Protein AF-0000000082922497 (afdb_homodimer)

Structure (mmCIF, N/CA/C/O backbone):
data_AF-0000000082922497-model_v1
#
loop_
_entity.id
_entity.type
_entity.pdbx_description
1 polymer 'Cytochrome b561 domain-containing protein'
#
loop_
_atom_site.group_PDB
_atom_site.id
_atom_site.type_symbol
_atom_site.label_atom_id
_atom_site.label_alt_id
_atom_site.label_comp_id
_atom_site.label_asym_id
_atom_site.label_entity_id
_atom_site.label_seq_id
_atom_site.pdbx_PDB_ins_code
_atom_site.Cartn_x
_atom_site.Cartn_y
_atom_site.Cartn_z
_atom_site.occupancy
_atom_site.B_iso_or_equiv
_atom_site.auth_seq_id
_atom_site.auth_comp_id
_atom_site.auth_asym_id
_atom_site.auth_atom_id
_atom_site.pdbx_PDB_model_num
ATOM 1 N N . MET A 1 1 ? -13.859 -3.801 -8.25 1 90.31 1 MET A N 1
ATOM 2 C CA . MET A 1 1 ? -13.102 -3.334 -7.094 1 90.31 1 MET A CA 1
ATOM 3 C C . MET A 1 1 ? -12.117 -2.242 -7.492 1 90.31 1 MET A C 1
ATOM 5 O O . MET A 1 1 ? -12.047 -1.195 -6.844 1 90.31 1 MET A O 1
ATOM 9 N N . VAL A 1 2 ? -11.57 -2.258 -8.734 1 90.75 2 VAL A N 1
ATOM 10 C CA . VAL A 1 2 ? -10.609 -1.271 -9.219 1 90.75 2 VAL A CA 1
ATOM 11 C C . VAL A 1 2 ? -11.32 0.057 -9.477 1 90.75 2 VAL A C 1
ATOM 13 O O . VAL A 1 2 ? -10.812 1.12 -9.109 1 90.75 2 VAL A O 1
ATOM 16 N N . LEU A 1 3 ? -12.508 -0.026 -10.031 1 90.62 3 LEU A N 1
ATOM 17 C CA . LEU A 1 3 ? -13.289 1.185 -10.266 1 90.62 3 LEU A CA 1
ATOM 18 C C . LEU A 1 3 ? -13.648 1.868 -8.953 1 90.62 3 LEU A C 1
ATOM 20 O O . LEU A 1 3 ? -13.602 3.096 -8.859 1 90.62 3 LEU A O 1
ATOM 24 N N . GLY A 1 4 ? -13.992 1.052 -7.992 1 93.38 4 GLY A N 1
ATOM 25 C CA . GLY A 1 4 ? -14.359 1.582 -6.691 1 93.38 4 GLY A CA 1
ATOM 26 C C . GLY A 1 4 ? -13.211 2.283 -5.988 1 93.38 4 GLY A C 1
ATOM 27 O O . GLY A 1 4 ? -13.297 3.477 -5.691 1 93.38 4 GLY A O 1
ATOM 28 N N . PHE A 1 5 ? -12.141 1.642 -5.801 1 95.5 5 PHE A N 1
ATOM 29 C CA . PHE A 1 5 ? -11.016 2.182 -5.055 1 95.5 5 PHE A CA 1
ATOM 30 C C . PHE A 1 5 ? -10.195 3.131 -5.922 1 95.5 5 PHE A C 1
ATOM 32 O O . PHE A 1 5 ? -9.781 4.195 -5.465 1 95.5 5 PHE A O 1
ATOM 39 N N . GLY A 1 6 ? -9.977 2.752 -7.148 1 93.06 6 GLY A N 1
ATOM 40 C CA . GLY A 1 6 ? -9.031 3.459 -8 1 93.06 6 GLY A CA 1
ATOM 41 C C . GLY A 1 6 ? -9.609 4.727 -8.602 1 93.06 6 GLY A C 1
ATOM 42 O O . GLY A 1 6 ? -8.867 5.656 -8.93 1 93.06 6 GLY A O 1
ATOM 43 N N . VAL A 1 7 ? -10.883 4.801 -8.727 1 92.25 7 VAL A N 1
ATOM 44 C CA . VAL A 1 7 ? -11.461 5.945 -9.422 1 92.25 7 VAL A CA 1
ATOM 45 C C . VAL A 1 7 ? -12.406 6.691 -8.492 1 92.25 7 VAL A C 1
ATOM 47 O O . VAL A 1 7 ? -12.109 7.805 -8.047 1 92.25 7 VAL A O 1
ATOM 50 N N . PHE A 1 8 ? -13.469 6.012 -8.055 1 94.81 8 PHE A N 1
ATOM 51 C CA . PHE A 1 8 ? -14.516 6.707 -7.312 1 94.81 8 PHE A CA 1
ATOM 52 C C . PHE A 1 8 ? -13.984 7.191 -5.965 1 94.81 8 PHE A C 1
ATOM 54 O O . PHE A 1 8 ? -14.211 8.344 -5.582 1 94.81 8 PHE A O 1
ATOM 61 N N . MET A 1 9 ? -13.312 6.375 -5.27 1 95 9 MET A N 1
ATOM 62 C CA . MET A 1 9 ? -12.805 6.789 -3.965 1 95 9 MET A CA 1
ATOM 63 C C . MET A 1 9 ? -11.719 7.844 -4.113 1 95 9 MET A C 1
ATOM 65 O O . MET A 1 9 ? -11.617 8.758 -3.295 1 95 9 MET A O 1
ATOM 69 N N . ALA A 1 10 ? -10.883 7.66 -5.09 1 94 10 ALA A N 1
ATOM 70 C CA . ALA A 1 10 ? -9.852 8.664 -5.332 1 94 10 ALA A CA 1
ATOM 71 C C . ALA A 1 10 ? -10.477 10.039 -5.582 1 94 10 ALA A C 1
ATOM 73 O O . ALA A 1 10 ? -10.039 11.039 -5.008 1 94 10 ALA A O 1
ATOM 74 N N . GLU A 1 11 ? -11.492 10.086 -6.441 1 93.06 11 GLU A N 1
ATOM 75 C CA . GLU A 1 11 ? -12.18 11.336 -6.738 1 93.06 11 GLU A CA 1
ATOM 76 C C . GLU A 1 11 ? -12.898 11.883 -5.508 1 93.06 11 GLU A C 1
ATOM 78 O O . GLU A 1 11 ? -12.945 13.094 -5.297 1 93.06 11 GLU A O 1
ATOM 83 N N . ALA A 1 12 ? -13.453 11 -4.738 1 94.06 12 ALA A N 1
ATOM 84 C CA . ALA A 1 12 ? -14.141 11.414 -3.52 1 94.06 12 ALA A CA 1
ATOM 85 C C . ALA A 1 12 ? -13.172 12.078 -2.545 1 94.06 12 ALA A C 1
ATOM 87 O O . ALA A 1 12 ? -13.508 13.078 -1.911 1 94.06 12 ALA A O 1
ATOM 88 N N . LEU A 1 13 ? -11.984 11.5 -2.428 1 92.38 13 LEU A N 1
ATOM 89 C CA . LEU A 1 13 ? -10.961 12.039 -1.541 1 92.38 13 LEU A CA 1
ATOM 90 C C . LEU A 1 13 ? -10.539 13.438 -1.985 1 92.38 13 LEU A C 1
ATOM 92 O O . LEU A 1 13 ? -10.188 14.281 -1.153 1 92.38 13 LEU A O 1
ATOM 96 N N . MET A 1 14 ? -10.703 13.641 -3.297 1 91.06 14 MET A N 1
ATOM 97 C CA . MET A 1 14 ? -10.242 14.914 -3.846 1 91.06 14 MET A CA 1
ATOM 98 C C . MET A 1 14 ? -11.367 15.945 -3.869 1 91.06 14 MET A C 1
ATOM 100 O O . MET A 1 14 ? -11.148 17.094 -4.234 1 91.06 14 MET A O 1
ATOM 104 N N . SER A 1 15 ? -12.5 15.578 -3.457 1 88.69 15 SER A N 1
ATOM 105 C CA . SER A 1 15 ? -13.672 16.438 -3.6 1 88.69 15 SER A CA 1
ATOM 106 C C . SER A 1 15 ? -13.578 17.656 -2.693 1 88.69 15 SER A C 1
ATOM 108 O O . SER A 1 15 ? -14.164 18.703 -2.988 1 88.69 15 SER A O 1
ATOM 110 N N . TYR A 1 16 ? -12.906 17.531 -1.585 1 83.56 16 TYR A N 1
ATOM 111 C CA . TYR A 1 16 ? -12.797 18.672 -0.666 1 83.56 16 TYR A CA 1
ATOM 112 C C . TYR A 1 16 ? -11.602 19.547 -1.012 1 83.56 16 TYR A C 1
ATOM 114 O O . TYR A 1 16 ? -11.375 20.578 -0.38 1 83.56 16 TYR A O 1
ATOM 122 N N . GLN A 1 17 ? -10.852 19.047 -1.98 1 76.38 17 GLN A N 1
ATOM 123 C CA . GLN A 1 17 ? -9.688 19.859 -2.35 1 76.38 17 GLN A CA 1
ATOM 124 C C . GLN A 1 17 ? -10.078 20.953 -3.336 1 76.38 17 GLN A C 1
ATOM 126 O O . GLN A 1 17 ? -10.672 20.688 -4.379 1 76.38 17 GLN A O 1
ATOM 131 N N . ALA A 1 18 ? -10.117 22.141 -3.02 1 60.94 18 ALA A N 1
ATOM 132 C CA . ALA A 1 18 ? -10.633 23.375 -3.609 1 60.94 18 ALA A CA 1
ATOM 133 C C . ALA A 1 18 ? -10.203 23.5 -5.066 1 60.94 18 ALA A C 1
ATOM 135 O O . ALA A 1 18 ? -10.992 23.906 -5.922 1 60.94 18 ALA A O 1
ATOM 136 N N . PRO A 1 19 ? -9.039 23.266 -5.363 1 62.25 19 PRO A N 1
ATOM 137 C CA . PRO A 1 19 ? -8.656 23.609 -6.73 1 62.25 19 PRO A CA 1
ATOM 138 C C . PRO A 1 19 ? -9.391 22.781 -7.781 1 62.25 19 PRO A C 1
ATOM 140 O O . PRO A 1 19 ? -9.523 23.219 -8.93 1 62.25 19 PRO A O 1
ATOM 143 N N . LEU A 1 20 ? -10.031 21.844 -7.277 1 62.62 20 LEU A N 1
ATOM 144 C CA . LEU A 1 20 ? -10.57 20.984 -8.32 1 62.62 20 LEU A CA 1
ATOM 145 C C . LEU A 1 20 ? -12.008 21.375 -8.656 1 62.62 20 LEU A C 1
ATOM 147 O O . LEU A 1 20 ? -12.422 21.281 -9.82 1 62.62 20 LEU A O 1
ATOM 151 N N . LEU A 1 21 ? -12.711 21.891 -7.613 1 69.25 21 LEU A N 1
ATOM 152 C CA . LEU A 1 21 ? -14.094 22.281 -7.836 1 69.25 21 LEU A CA 1
ATOM 153 C C . LEU A 1 21 ? -14.391 23.625 -7.156 1 69.25 21 LEU A C 1
ATOM 155 O O . LEU A 1 21 ? -15.242 23.688 -6.266 1 69.25 21 LEU A O 1
ATOM 159 N N . PRO A 1 22 ? -13.742 24.625 -7.617 1 73.56 22 PRO A N 1
ATOM 160 C CA . PRO A 1 22 ? -13.82 25.906 -6.914 1 73.56 22 PRO A CA 1
ATOM 161 C C . PRO A 1 22 ? -15.234 26.484 -6.902 1 73.56 22 PRO A C 1
ATOM 163 O O . PRO A 1 22 ? -15.555 27.328 -6.051 1 73.56 22 PRO A O 1
ATOM 166 N N . TRP A 1 23 ? -16 25.969 -7.738 1 81.5 23 TRP A N 1
ATOM 167 C CA . TRP A 1 23 ? -17.344 26.547 -7.852 1 81.5 23 TRP A CA 1
ATOM 168 C C . TRP A 1 23 ? -18.312 25.875 -6.883 1 81.5 23 TRP A C 1
ATOM 170 O O . TRP A 1 23 ? -19.406 26.391 -6.637 1 81.5 23 TRP A O 1
ATOM 180 N N . LEU A 1 24 ? -17.891 24.859 -6.277 1 80.75 24 LEU A N 1
ATOM 181 C CA . LEU A 1 24 ? -18.797 24.109 -5.402 1 80.75 24 LEU A CA 1
ATOM 182 C C . LEU A 1 24 ? -18.734 24.656 -3.98 1 80.75 24 LEU A C 1
ATOM 184 O O . LEU A 1 24 ? -17.672 25.016 -3.488 1 80.75 24 LEU A O 1
ATOM 188 N N . THR A 1 25 ? -19.891 24.766 -3.414 1 86.44 25 THR A N 1
ATOM 189 C CA . THR A 1 25 ? -19.984 25.109 -1.998 1 86.44 25 THR A CA 1
ATOM 190 C C . THR A 1 25 ? -19.516 23.938 -1.133 1 86.44 25 THR A C 1
ATOM 192 O O . THR A 1 25 ? -19.266 22.844 -1.642 1 86.44 25 THR A O 1
ATOM 195 N N . ARG A 1 26 ? -19.391 24.188 0.1 1 85.69 26 ARG A N 1
ATOM 196 C CA . ARG A 1 26 ? -19 23.125 1.028 1 85.69 26 ARG A CA 1
ATOM 197 C C . ARG A 1 26 ? -20.031 22 1.043 1 85.69 26 ARG A C 1
ATOM 199 O O . ARG A 1 26 ? -19.672 20.828 1.099 1 85.69 26 ARG A O 1
ATOM 206 N N . GLN A 1 27 ? -21.266 22.422 1.021 1 88.06 27 GLN A N 1
ATOM 207 C CA . GLN A 1 27 ? -22.344 21.422 0.979 1 88.06 27 GLN A CA 1
ATOM 208 C C . GLN A 1 27 ? -22.281 20.609 -0.311 1 88.06 27 GLN A C 1
ATOM 210 O O . GLN A 1 27 ? -22.547 19.406 -0.302 1 88.06 27 GLN A O 1
ATOM 215 N N . GLY A 1 28 ? -22.062 21.281 -1.351 1 89.94 28 GLY A N 1
ATOM 216 C CA . GLY A 1 28 ? -21.891 20.578 -2.615 1 89.94 28 GLY A CA 1
ATOM 217 C C . GLY A 1 28 ? -20.75 19.562 -2.59 1 89.94 28 GLY A C 1
ATOM 218 O O . GLY A 1 28 ? -20.891 18.453 -3.092 1 89.94 28 GLY A O 1
ATOM 219 N N . ARG A 1 29 ? -19.672 19.953 -2.012 1 91.5 29 ARG A N 1
ATOM 220 C CA . ARG A 1 29 ? -18.531 19.062 -1.896 1 91.5 29 ARG A CA 1
ATOM 221 C C . ARG A 1 29 ? -18.859 17.844 -1.035 1 91.5 29 ARG A C 1
ATOM 223 O O . ARG A 1 29 ? -18.453 16.719 -1.357 1 91.5 29 ARG A O 1
ATOM 230 N N . LYS A 1 30 ? -19.578 18.125 -0.039 1 90.88 30 LYS A N 1
ATOM 231 C CA . LYS A 1 30 ? -20.047 17.031 0.822 1 90.88 30 LYS A CA 1
ATOM 232 C C . LYS A 1 30 ? -20.922 16.047 0.052 1 90.88 30 LYS A C 1
ATOM 234 O O . LYS A 1 30 ? -20.812 14.836 0.223 1 90.88 30 LYS A O 1
ATOM 239 N N . THR A 1 31 ? -21.75 16.609 -0.729 1 92.5 31 THR A N 1
ATOM 240 C CA . THR A 1 31 ? -22.656 15.781 -1.53 1 92.5 31 THR A CA 1
ATOM 241 C C . THR A 1 31 ? -21.859 14.93 -2.516 1 92.5 31 THR A C 1
ATOM 243 O O . THR A 1 31 ? -22.078 13.727 -2.627 1 92.5 31 THR A O 1
ATOM 246 N N . VAL A 1 32 ? -20.922 15.562 -3.199 1 93.5 32 VAL A N 1
ATOM 247 C CA . VAL A 1 32 ? -20.078 14.836 -4.145 1 93.5 32 VAL A CA 1
ATOM 248 C C . VAL A 1 32 ? -19.312 13.734 -3.412 1 93.5 32 VAL A C 1
ATOM 250 O O . VAL A 1 32 ? -19.219 12.602 -3.893 1 93.5 32 VAL A O 1
ATOM 253 N N . HIS A 1 33 ? -18.828 14.039 -2.246 1 95.69 33 HIS A N 1
ATOM 254 C CA . HIS A 1 33 ? -18.047 13.109 -1.43 1 95.69 33 HIS A CA 1
ATOM 255 C C . HIS A 1 33 ? -18.844 11.859 -1.102 1 95.69 33 HIS A C 1
ATOM 257 O O . HIS A 1 33 ? -18.406 10.742 -1.405 1 95.69 33 HIS A O 1
ATOM 263 N N . TRP A 1 34 ? -20.062 12.062 -0.569 1 94.31 34 TRP A N 1
ATOM 264 C CA . TRP A 1 34 ? -20.797 10.883 -0.116 1 94.31 34 TRP A CA 1
ATOM 265 C C . TRP A 1 34 ? -21.422 10.141 -1.294 1 94.31 34 TRP A C 1
ATOM 267 O O . TRP A 1 34 ? -21.562 8.914 -1.26 1 94.31 34 TRP A O 1
ATOM 277 N N . VAL A 1 35 ? -21.734 10.773 -2.385 1 95.19 35 VAL A N 1
ATOM 278 C CA . VAL A 1 35 ? -22.281 10.102 -3.562 1 95.19 35 VAL A CA 1
ATOM 279 C C . VAL A 1 35 ? -21.203 9.227 -4.199 1 95.19 35 VAL A C 1
ATOM 281 O O . VAL A 1 35 ? -21.453 8.062 -4.52 1 95.19 35 VAL A O 1
ATOM 284 N N . LEU A 1 36 ? -20.031 9.789 -4.344 1 96.25 36 LEU A N 1
ATOM 285 C CA . LEU A 1 36 ? -18.938 9.047 -4.957 1 96.25 36 LEU A CA 1
ATOM 286 C C . LEU A 1 36 ? -18.531 7.863 -4.09 1 96.25 36 LEU A C 1
ATOM 288 O O . LEU A 1 36 ? -18.234 6.785 -4.602 1 96.25 36 LEU A O 1
ATOM 292 N N . HIS A 1 37 ? -18.516 8.039 -2.785 1 97.12 37 HIS A N 1
ATOM 293 C CA . HIS A 1 37 ? -18.188 6.922 -1.91 1 97.12 37 HIS A CA 1
ATOM 294 C C . HIS A 1 37 ? -19.281 5.859 -1.932 1 97.12 37 HIS A C 1
ATOM 296 O O . HIS A 1 37 ? -19 4.668 -1.81 1 97.12 37 HIS A O 1
ATOM 302 N N . SER A 1 38 ? -20.547 6.246 -2.107 1 96.56 38 SER A N 1
ATOM 303 C CA . SER A 1 38 ? -21.625 5.281 -2.246 1 96.56 38 SER A CA 1
ATOM 304 C C . SER A 1 38 ? -21.484 4.469 -3.529 1 96.56 38 SER A C 1
ATOM 306 O O . SER A 1 38 ? -21.688 3.252 -3.525 1 96.56 38 SER A O 1
ATOM 308 N N . LEU A 1 39 ? -21.141 5.141 -4.578 1 97.25 39 LEU A N 1
ATOM 309 C CA . LEU A 1 39 ? -20.906 4.453 -5.84 1 97.25 39 LEU A CA 1
ATOM 310 C C . LEU A 1 39 ? -19.719 3.504 -5.723 1 97.25 39 LEU A C 1
ATOM 312 O O . LEU A 1 39 ? -19.75 2.396 -6.266 1 97.25 39 LEU A O 1
ATOM 316 N N . ALA A 1 40 ? -18.688 3.961 -5.02 1 97.31 40 ALA A N 1
ATOM 317 C CA . ALA A 1 40 ? -17.531 3.111 -4.793 1 97.31 40 ALA A CA 1
ATOM 318 C C . ALA A 1 40 ? -17.922 1.842 -4.039 1 97.31 40 ALA A C 1
ATOM 320 O O . ALA A 1 40 ? -17.531 0.737 -4.43 1 97.31 40 ALA A O 1
ATOM 321 N N . LEU A 1 41 ? -18.703 2.02 -3.031 1 96.88 41 LEU A N 1
ATOM 322 C CA . LEU A 1 41 ? -19.125 0.886 -2.217 1 96.88 41 LEU A CA 1
ATOM 323 C C . LEU A 1 41 ? -19.953 -0.094 -3.039 1 96.88 41 LEU A C 1
ATOM 325 O O . LEU A 1 41 ? -19.828 -1.31 -2.881 1 96.88 41 LEU A O 1
ATOM 329 N N . LEU A 1 42 ? -20.75 0.426 -3.854 1 96.56 42 LEU A N 1
ATOM 330 C CA . LEU A 1 42 ? -21.562 -0.417 -4.719 1 96.56 42 LEU A CA 1
ATOM 331 C C . LEU A 1 42 ? -20.688 -1.214 -5.684 1 96.56 42 LEU A C 1
ATOM 333 O O . LEU A 1 42 ? -20.875 -2.42 -5.852 1 96.56 42 LEU A O 1
ATOM 337 N N . CYS A 1 43 ? -19.75 -0.573 -6.309 1 97 43 CYS A N 1
ATOM 338 C CA . CYS A 1 43 ? -18.844 -1.239 -7.23 1 97 43 CYS A CA 1
ATOM 339 C C . CYS A 1 43 ? -18.031 -2.318 -6.52 1 97 43 CYS A C 1
ATOM 341 O O . CYS A 1 43 ? -17.859 -3.416 -7.047 1 97 43 CYS A O 1
ATOM 343 N N . ILE A 1 44 ? -17.578 -1.99 -5.367 1 96.31 44 ILE A N 1
ATOM 344 C CA . ILE A 1 44 ? -16.766 -2.92 -4.59 1 96.31 44 ILE A CA 1
ATOM 345 C C . ILE A 1 44 ? -17.609 -4.125 -4.184 1 96.31 44 ILE A C 1
ATOM 347 O O . ILE A 1 44 ? -17.156 -5.27 -4.273 1 96.31 44 ILE A O 1
ATOM 351 N N . ALA A 1 45 ? -18.844 -3.902 -3.785 1 95.62 45 ALA A N 1
ATOM 352 C CA . ALA A 1 45 ? -19.75 -4.98 -3.42 1 95.62 45 ALA A CA 1
ATOM 353 C C . ALA A 1 45 ? -20.047 -5.883 -4.617 1 95.62 45 ALA A C 1
ATOM 355 O O . ALA A 1 45 ? -20.062 -7.109 -4.488 1 95.62 45 ALA A O 1
ATOM 356 N N . LEU A 1 46 ? -20.266 -5.27 -5.734 1 96.06 46 LEU A N 1
ATOM 357 C CA . LEU A 1 46 ? -20.516 -6.043 -6.949 1 96.06 46 LEU A CA 1
ATOM 358 C C . LEU A 1 46 ? -19.266 -6.84 -7.34 1 96.06 46 LEU A C 1
ATOM 360 O O . LEU A 1 46 ? -19.391 -7.98 -7.801 1 96.06 46 LEU A O 1
ATOM 364 N N . GLY A 1 47 ? -18.109 -6.219 -7.152 1 95.06 47 GLY A N 1
ATOM 365 C CA . GLY A 1 47 ? -16.875 -6.941 -7.402 1 95.06 47 GLY A CA 1
ATOM 366 C C . GLY A 1 47 ? -16.672 -8.125 -6.477 1 95.06 47 GLY A C 1
ATOM 367 O O . GLY A 1 47 ? -16.25 -9.195 -6.914 1 95.06 47 GLY A O 1
ATOM 368 N N . LEU A 1 48 ? -16.984 -7.977 -5.266 1 94.56 48 LEU A N 1
ATOM 369 C CA . LEU A 1 48 ? -16.891 -9.062 -4.293 1 94.56 48 LEU A CA 1
ATOM 370 C C . LEU A 1 48 ? -17.859 -10.188 -4.641 1 94.56 48 LEU A C 1
ATOM 372 O O . LEU A 1 48 ? -17.5 -11.367 -4.559 1 94.56 48 LEU A O 1
ATOM 376 N N . LEU A 1 49 ? -19.062 -9.805 -4.996 1 95.12 49 LEU A N 1
ATOM 377 C CA . LEU A 1 49 ? -20.047 -10.797 -5.398 1 95.12 49 LEU A CA 1
ATOM 378 C C . LEU A 1 49 ? -19.578 -11.562 -6.633 1 95.12 49 LEU A C 1
ATOM 380 O O . LEU A 1 49 ? -19.719 -12.789 -6.699 1 95.12 49 LEU A O 1
ATOM 384 N N . ALA A 1 50 ? -19.047 -10.867 -7.602 1 94.62 50 ALA A N 1
ATOM 385 C CA . ALA A 1 50 ? -18.531 -11.508 -8.805 1 94.62 50 ALA A CA 1
ATOM 386 C C . ALA A 1 50 ? -17.391 -12.477 -8.477 1 94.62 50 ALA A C 1
ATOM 388 O O . ALA A 1 50 ? -17.344 -13.586 -9.016 1 94.62 50 ALA A O 1
ATOM 389 N N . ALA A 1 51 ? -16.516 -12.078 -7.582 1 93.12 51 ALA A N 1
ATOM 390 C CA . ALA A 1 51 ? -15.422 -12.953 -7.172 1 93.12 51 ALA A CA 1
ATOM 391 C C . ALA A 1 51 ? -15.953 -14.203 -6.469 1 93.12 51 ALA A C 1
ATOM 393 O O . ALA A 1 51 ? -15.5 -15.312 -6.746 1 93.12 51 ALA A O 1
ATOM 394 N N . TYR A 1 52 ? -16.891 -14.008 -5.5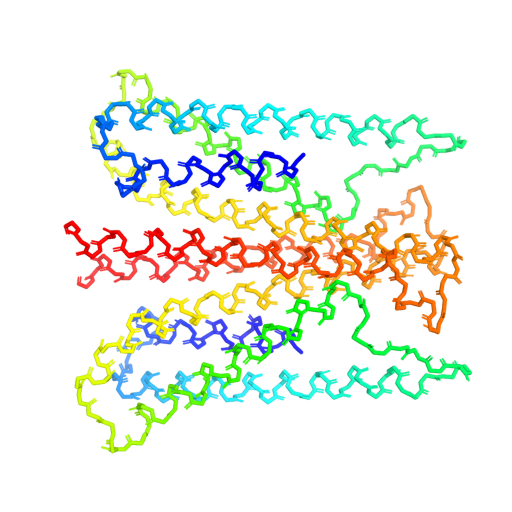98 1 94.81 52 TYR A N 1
ATOM 395 C CA . TYR A 1 52 ? -17.484 -15.125 -4.887 1 94.81 52 TYR A CA 1
ATOM 396 C C . TYR A 1 52 ? -18.141 -16.109 -5.855 1 94.81 52 TYR A C 1
ATOM 398 O O . TYR A 1 52 ? -17.922 -17.312 -5.758 1 94.81 52 TYR A O 1
ATOM 406 N N . LYS A 1 53 ? -18.875 -15.625 -6.805 1 95.31 53 LYS A N 1
ATOM 407 C CA . LYS A 1 53 ? -19.562 -16.469 -7.773 1 95.31 53 LYS A CA 1
ATOM 408 C C . LYS A 1 53 ? -18.562 -17.156 -8.703 1 95.31 53 LYS A C 1
ATOM 410 O O . LYS A 1 53 ? -18.719 -18.328 -9.055 1 95.31 53 LYS A O 1
ATOM 415 N N . SER A 1 54 ? -17.547 -16.391 -9.078 1 93.44 54 SER A N 1
ATOM 416 C CA . SER A 1 54 ? -16.516 -16.969 -9.945 1 93.44 54 SER A CA 1
ATOM 417 C C . SER A 1 54 ? -15.844 -18.156 -9.281 1 93.44 54 SER A C 1
ATOM 419 O O . SER A 1 54 ? -15.5 -19.141 -9.945 1 93.44 54 SER A O 1
ATOM 421 N N . HIS A 1 55 ? -15.648 -18.125 -8.023 1 93.5 55 HIS A N 1
ATOM 422 C CA . HIS A 1 55 ? -15.055 -19.219 -7.258 1 93.5 55 HIS A CA 1
ATOM 423 C C . HIS A 1 55 ? -16.047 -20.359 -7.066 1 93.5 55 HIS A C 1
ATOM 425 O O . HIS A 1 55 ? -15.711 -21.516 -7.332 1 93.5 55 HIS A O 1
ATOM 431 N N . SER A 1 56 ? -17.234 -20.047 -6.746 1 93.75 56 SER A N 1
ATOM 432 C CA . SER A 1 56 ? -18.234 -21.031 -6.348 1 93.75 56 SER A CA 1
ATOM 433 C C . SER A 1 56 ? -18.766 -21.797 -7.555 1 93.75 56 SER A C 1
ATOM 435 O O . SER A 1 56 ? -19.156 -22.969 -7.438 1 93.75 56 SER A O 1
ATOM 437 N N . LEU A 1 57 ? -18.703 -21.188 -8.719 1 93.56 57 LEU A N 1
ATOM 438 C CA . LEU A 1 57 ? -19.297 -21.797 -9.898 1 93.56 57 LEU A CA 1
ATOM 439 C C . LEU A 1 57 ? -18.234 -22.422 -10.797 1 93.56 57 LEU A C 1
ATOM 441 O O . LEU A 1 57 ? -18.547 -22.953 -11.859 1 93.56 57 LEU A O 1
ATOM 445 N N . LYS A 1 58 ? -17.047 -22.328 -10.281 1 89.19 58 LYS A N 1
ATOM 446 C CA . LYS A 1 58 ? -15.977 -22.891 -11.102 1 89.19 58 LYS A CA 1
ATOM 447 C C . LYS A 1 58 ? -16.156 -24.391 -11.266 1 89.19 58 LYS A C 1
ATOM 449 O O . LYS A 1 58 ? -16.469 -25.094 -10.305 1 89.19 58 LYS A O 1
ATOM 454 N N . LEU A 1 59 ? -15.984 -24.938 -12.516 1 88.56 59 LEU A N 1
ATOM 455 C CA . LEU A 1 59 ? -16.016 -26.359 -12.836 1 88.56 59 LEU A CA 1
ATOM 456 C C . LEU A 1 59 ? -14.617 -26.891 -13.117 1 88.56 59 LEU A C 1
ATOM 458 O O . LEU A 1 59 ? -13.766 -26.172 -13.633 1 88.56 59 LEU A O 1
ATOM 462 N N . PRO A 1 60 ? -14.297 -28.141 -12.727 1 88.62 60 PRO A N 1
ATOM 463 C CA . PRO A 1 60 ? -15.156 -29.172 -12.125 1 88.62 60 PRO A CA 1
ATOM 464 C C . PRO A 1 60 ? -15.242 -29.047 -10.602 1 88.62 60 PRO A C 1
ATOM 466 O O . PRO A 1 60 ? -16.125 -29.641 -9.984 1 88.62 60 PRO A O 1
ATOM 469 N N . VAL A 1 61 ? -14.25 -28.281 -10.047 1 86.5 61 VAL A N 1
ATOM 470 C CA . VAL A 1 61 ? -14.227 -28.141 -8.594 1 86.5 61 VAL A CA 1
ATOM 471 C C . VAL A 1 61 ? -14.219 -26.672 -8.219 1 86.5 61 VAL A C 1
ATOM 473 O O . VAL A 1 61 ? -13.383 -25.906 -8.703 1 86.5 61 VAL A O 1
ATOM 476 N N . PRO A 1 62 ? -15.062 -26.297 -7.34 1 90.94 62 PRO A N 1
ATOM 477 C CA . PRO A 1 62 ? -15.055 -24.906 -6.879 1 90.94 62 PRO A CA 1
ATOM 478 C C . PRO A 1 62 ? -13.742 -24.516 -6.215 1 90.94 62 PRO A C 1
ATOM 480 O O . PRO A 1 62 ? -13.055 -25.359 -5.645 1 90.94 62 PRO A O 1
ATOM 483 N N . ILE A 1 63 ? -13.414 -23.281 -6.41 1 91.25 63 ILE A N 1
ATOM 484 C CA . ILE A 1 63 ? -12.234 -22.734 -5.75 1 91.25 63 ILE A CA 1
ATOM 485 C C . ILE A 1 63 ? -12.609 -22.234 -4.355 1 91.25 63 ILE A C 1
ATOM 487 O O . ILE A 1 63 ? -13.609 -21.531 -4.191 1 91.25 63 ILE A O 1
ATOM 491 N N . PRO A 1 64 ? -11.852 -22.547 -3.336 1 93.25 64 PRO A N 1
ATOM 492 C CA . PRO A 1 64 ? -12.125 -22 -2.008 1 93.25 64 PRO A CA 1
ATOM 493 C C . PRO A 1 64 ? -12.039 -20.484 -1.972 1 93.25 64 PRO A C 1
ATOM 495 O O . PRO A 1 64 ? -11.227 -19.891 -2.682 1 93.25 64 PRO A O 1
ATOM 498 N N . ASN A 1 65 ? -12.898 -19.922 -1.12 1 93.88 65 ASN A N 1
ATOM 499 C CA . ASN A 1 65 ? -12.867 -18.484 -0.919 1 93.88 65 ASN A CA 1
ATOM 500 C C . ASN A 1 65 ? -12.031 -18.094 0.295 1 93.88 65 ASN A C 1
ATOM 502 O O . ASN A 1 65 ? -11.859 -18.906 1.217 1 93.88 65 ASN A O 1
ATOM 506 N N . TRP A 1 66 ? -11.469 -16.812 0.29 1 94.62 66 TRP A N 1
ATOM 507 C CA . TRP A 1 66 ? -10.875 -16.172 1.454 1 94.62 66 TRP A CA 1
ATOM 508 C C . TRP A 1 66 ? -9.688 -16.969 1.971 1 94.62 66 TRP A C 1
ATOM 510 O O . TRP A 1 66 ? -9.57 -17.203 3.174 1 94.62 66 TRP A O 1
ATOM 520 N N . TYR A 1 67 ? -8.844 -17.359 1.073 1 95.5 67 TYR A N 1
ATOM 521 C CA . TYR A 1 67 ? -7.715 -18.172 1.521 1 95.5 67 TYR A CA 1
ATOM 522 C C . TYR A 1 67 ? -6.398 -17.422 1.318 1 95.5 67 TYR A C 1
ATOM 524 O O . TYR A 1 67 ? -5.426 -17.672 2.039 1 95.5 67 TYR A O 1
ATOM 532 N N . SER A 1 68 ? -6.375 -16.562 0.342 1 97.44 68 SER A N 1
ATOM 533 C CA . SER A 1 68 ? -5.102 -16.031 -0.116 1 97.44 68 SER A CA 1
ATOM 534 C C . SER A 1 68 ? -4.73 -14.758 0.652 1 97.44 68 SER A C 1
ATOM 536 O O . SER A 1 68 ? -5.598 -14.117 1.252 1 97.44 68 SER A O 1
ATOM 538 N N . PRO A 1 69 ? -3.484 -14.367 0.679 1 98.31 69 PRO A N 1
ATOM 539 C CA . PRO A 1 69 ? -3.105 -13.086 1.276 1 98.31 69 PRO A CA 1
ATOM 540 C C . PRO A 1 69 ? -3.895 -11.914 0.703 1 98.31 69 PRO A C 1
ATOM 542 O O . PRO A 1 69 ? -4.336 -11.031 1.451 1 98.31 69 PRO A O 1
ATOM 545 N N . HIS A 1 70 ? -4.074 -11.906 -0.589 1 98.31 70 HIS A N 1
ATOM 546 C CA . HIS A 1 70 ? -4.871 -10.859 -1.225 1 98.31 70 HIS A CA 1
ATOM 547 C C . HIS A 1 70 ? -6.273 -10.797 -0.633 1 98.31 70 HIS A C 1
ATOM 549 O O . HIS A 1 70 ? -6.766 -9.719 -0.304 1 98.31 70 HIS A O 1
ATOM 555 N N . SER A 1 71 ? -6.883 -11.969 -0.513 1 97.75 71 SER A N 1
ATOM 556 C CA . SER A 1 71 ? -8.266 -11.977 -0.038 1 97.75 71 SER A CA 1
ATOM 557 C C . SER A 1 71 ? -8.352 -11.531 1.419 1 97.75 71 SER A C 1
ATOM 559 O O . SER A 1 71 ? -9.32 -10.891 1.822 1 97.75 71 SER 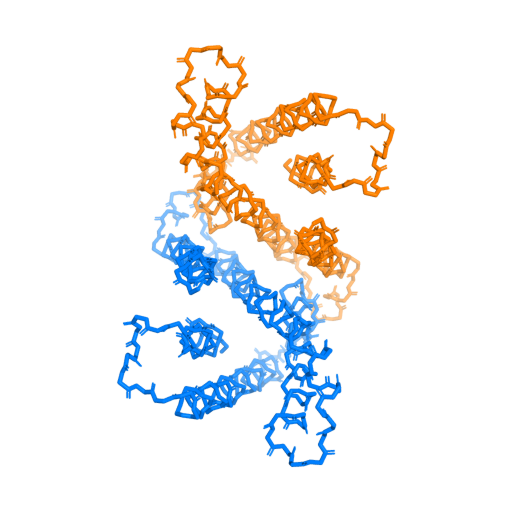A O 1
ATOM 561 N N . PHE A 1 72 ? -7.348 -11.82 2.23 1 98.38 72 PHE A N 1
ATOM 562 C CA . PHE A 1 72 ? -7.324 -11.352 3.609 1 98.38 72 PHE A CA 1
ATOM 563 C C . PHE A 1 72 ? -7.215 -9.836 3.666 1 98.38 72 PHE A C 1
ATOM 565 O O . PHE A 1 72 ? -7.949 -9.18 4.41 1 98.38 72 PHE A O 1
ATOM 572 N N . LEU A 1 73 ? -6.312 -9.32 2.922 1 98.38 73 LEU A N 1
ATOM 573 C CA . LEU A 1 73 ? -6.148 -7.875 2.871 1 98.38 73 LEU A CA 1
ATOM 574 C C . LEU A 1 73 ? -7.414 -7.203 2.342 1 98.38 73 LEU A C 1
ATOM 576 O O . LEU A 1 73 ? -7.875 -6.207 2.904 1 98.38 73 LEU A O 1
ATOM 580 N N . GLY A 1 74 ? -7.941 -7.766 1.303 1 97.75 74 GLY A N 1
ATOM 581 C CA . GLY A 1 74 ? -9.148 -7.215 0.71 1 97.75 74 GLY A CA 1
ATOM 582 C C . GLY A 1 74 ? -10.336 -7.219 1.657 1 97.75 74 GLY A C 1
ATOM 583 O O . GLY A 1 74 ? -11.039 -6.215 1.782 1 97.75 74 GLY A O 1
ATOM 584 N N . LEU A 1 75 ? -10.508 -8.312 2.328 1 96.88 75 LEU A N 1
ATOM 585 C CA . LEU A 1 75 ? -11.633 -8.43 3.248 1 96.88 75 LEU A CA 1
ATOM 586 C C . LEU A 1 75 ? -11.484 -7.473 4.422 1 96.88 75 LEU A C 1
ATOM 588 O O . LEU A 1 75 ? -12.453 -6.844 4.844 1 96.88 75 LEU A O 1
ATOM 592 N N . THR A 1 76 ? -10.312 -7.395 4.934 1 97.88 76 THR A N 1
ATOM 593 C CA . THR A 1 76 ? -10.047 -6.461 6.023 1 97.88 76 THR A CA 1
ATOM 594 C C . THR A 1 76 ? -10.328 -5.027 5.586 1 97.88 76 THR A C 1
ATOM 596 O O . THR A 1 76 ? -10.961 -4.262 6.312 1 97.88 76 THR A O 1
ATOM 599 N N . THR A 1 77 ? -9.891 -4.688 4.414 1 98.12 77 THR A N 1
ATOM 600 C CA . THR A 1 77 ? -10.086 -3.35 3.869 1 98.12 77 THR A CA 1
ATOM 601 C C . THR A 1 77 ? -11.57 -3.043 3.709 1 98.12 77 THR A C 1
ATOM 603 O O . THR A 1 77 ? -12.031 -1.97 4.105 1 98.12 77 THR A O 1
ATOM 606 N N . MET A 1 78 ? -12.305 -4.008 3.227 1 96.75 78 MET A N 1
ATOM 607 C CA . MET A 1 78 ? -13.734 -3.811 2.994 1 96.75 78 MET A CA 1
ATOM 608 C C . MET A 1 78 ? -14.484 -3.656 4.312 1 96.75 78 MET A C 1
ATOM 610 O O . MET A 1 78 ? -15.414 -2.859 4.41 1 96.75 78 MET A O 1
ATOM 614 N N . ALA A 1 79 ? -14.086 -4.426 5.258 1 97.06 79 ALA A N 1
ATOM 615 C CA . ALA A 1 79 ? -14.711 -4.309 6.574 1 97.06 79 ALA A CA 1
ATOM 616 C C . ALA A 1 79 ? -14.477 -2.92 7.164 1 97.06 79 ALA A C 1
ATOM 618 O O . ALA A 1 79 ? -15.406 -2.283 7.66 1 97.06 79 ALA A O 1
ATOM 619 N N . LEU A 1 80 ? -13.266 -2.445 7.098 1 97.81 80 LEU A N 1
ATOM 620 C CA . LEU A 1 80 ? -12.93 -1.121 7.613 1 97.81 80 LEU A CA 1
ATOM 621 C C . LEU A 1 80 ? -13.672 -0.035 6.836 1 97.81 80 LEU A C 1
ATOM 623 O O . LEU A 1 80 ? -14.133 0.947 7.426 1 97.81 80 LEU A O 1
ATOM 627 N N . LEU A 1 81 ? -13.766 -0.242 5.559 1 97.69 81 LEU A N 1
ATOM 628 C CA . LEU A 1 81 ? -14.477 0.72 4.719 1 97.69 81 LEU A CA 1
ATOM 629 C C . LEU A 1 81 ? -15.953 0.788 5.094 1 97.69 81 LEU A C 1
ATOM 631 O O . LEU A 1 81 ? -16.531 1.875 5.168 1 97.69 81 LEU A O 1
ATOM 635 N N . ALA A 1 82 ? -16.547 -0.352 5.32 1 96.38 82 ALA A N 1
ATOM 636 C CA . ALA A 1 82 ? -17.953 -0.406 5.695 1 96.38 82 ALA A CA 1
ATOM 637 C C . ALA A 1 82 ? -18.188 0.306 7.027 1 96.38 82 ALA A C 1
ATOM 639 O O . ALA A 1 82 ? -19.141 1.087 7.156 1 96.38 82 ALA A O 1
ATOM 640 N N . VAL A 1 83 ? -17.328 0.037 7.973 1 97.25 83 VAL A N 1
ATOM 641 C CA . VAL A 1 83 ? -17.438 0.688 9.273 1 97.25 83 VAL A CA 1
ATOM 642 C C . VAL A 1 83 ? -17.281 2.197 9.109 1 97.25 83 VAL A C 1
ATOM 644 O O . VAL A 1 83 ? -18.078 2.971 9.648 1 97.25 83 VAL A O 1
ATOM 647 N N . GLN A 1 84 ? -16.281 2.578 8.367 1 97 84 GLN A N 1
ATOM 648 C CA . GLN A 1 84 ? -16.047 3.994 8.102 1 97 84 GLN A CA 1
ATOM 649 C C . GLN A 1 84 ? -17.266 4.645 7.473 1 97 84 GLN A C 1
ATOM 651 O O . GLN A 1 84 ? -17.656 5.754 7.852 1 97 84 GLN A O 1
ATOM 656 N N . PHE A 1 85 ? -17.844 3.996 6.504 1 96.31 85 PHE A N 1
ATOM 657 C CA . PHE A 1 85 ? -18.984 4.535 5.773 1 96.31 85 PHE A CA 1
ATOM 658 C C . PHE A 1 85 ? -20.188 4.695 6.695 1 96.31 85 PHE A C 1
ATOM 660 O O . PHE A 1 85 ? -20.828 5.75 6.711 1 96.31 85 PHE A O 1
ATOM 667 N N . VAL A 1 86 ? -20.453 3.74 7.547 1 95.31 86 VAL A N 1
ATOM 668 C CA . VAL A 1 86 ? -21.641 3.746 8.406 1 95.31 86 VAL A CA 1
ATOM 669 C C . VAL A 1 86 ? -21.469 4.793 9.508 1 95.31 86 VAL A C 1
ATOM 671 O O . VAL A 1 86 ? -22.375 5.594 9.75 1 95.31 86 VAL A O 1
ATOM 674 N N . VAL A 1 87 ? -20.328 4.812 10.133 1 95.38 87 VAL A N 1
ATOM 675 C CA . VAL A 1 87 ? -20.062 5.742 11.234 1 95.38 87 VAL A CA 1
ATOM 676 C C . VAL A 1 87 ? -20.125 7.18 10.719 1 95.38 87 VAL A C 1
ATOM 678 O O . VAL A 1 87 ? -20.766 8.031 11.32 1 95.38 87 VAL A O 1
ATOM 681 N N . ALA A 1 88 ? -19.547 7.387 9.602 1 94.94 88 ALA A N 1
ATOM 682 C CA . ALA A 1 88 ? -19.5 8.75 9.07 1 94.94 88 ALA A CA 1
ATOM 683 C C . ALA A 1 88 ? -20.859 9.18 8.539 1 94.94 88 ALA A C 1
ATOM 685 O O . ALA A 1 88 ? -21.266 10.336 8.711 1 94.94 88 ALA A O 1
ATOM 686 N N . ALA A 1 89 ? -21.562 8.328 7.906 1 93.19 89 ALA A N 1
ATOM 687 C CA . ALA A 1 89 ? -22.891 8.656 7.414 1 93.19 89 ALA A CA 1
ATOM 688 C C . ALA A 1 89 ? -23.844 8.977 8.562 1 93.19 89 ALA A C 1
ATOM 690 O O . ALA A 1 89 ? -24.641 9.914 8.477 1 93.19 89 ALA A O 1
ATOM 691 N N . SER A 1 90 ? -23.75 8.289 9.641 1 92.81 90 SER A N 1
ATOM 692 C CA . SER A 1 90 ? -24.594 8.523 10.797 1 92.81 90 SER A CA 1
ATOM 693 C C . SER A 1 90 ? -24.25 9.844 11.477 1 92.81 90 SER A C 1
ATOM 695 O O . SER A 1 90 ? -25.141 10.508 12.031 1 92.81 90 SER A O 1
ATOM 697 N N . ALA A 1 91 ? -23.062 10.219 11.375 1 93.38 91 ALA A N 1
ATOM 698 C CA . ALA A 1 91 ? -22.609 11.422 12.07 1 93.38 91 ALA A CA 1
ATOM 699 C C . ALA A 1 91 ? -22.844 12.672 11.219 1 93.38 91 ALA A C 1
ATOM 701 O O . ALA A 1 91 ? -23.219 13.719 11.742 1 93.38 91 ALA A O 1
ATOM 702 N N . TYR A 1 92 ? -22.672 12.508 9.93 1 91.69 92 TYR A N 1
ATOM 703 C CA . TYR A 1 92 ? -22.594 13.727 9.133 1 91.69 92 TYR A CA 1
ATOM 704 C C . TYR A 1 92 ? -23.812 13.867 8.234 1 91.69 92 TYR A C 1
ATOM 706 O O . TYR A 1 92 ? -24.109 14.961 7.75 1 91.69 92 TYR A O 1
ATOM 714 N N . LEU A 1 93 ? -24.469 12.836 7.992 1 87.5 93 LEU A N 1
ATOM 715 C CA . LEU A 1 93 ? -25.672 12.922 7.148 1 87.5 93 LEU A CA 1
ATOM 716 C C . LEU A 1 93 ? -26.938 12.945 8 1 87.5 93 LEU A C 1
ATOM 718 O O . LEU A 1 93 ? -27.969 13.461 7.566 1 87.5 93 LEU A O 1
ATOM 722 N N . TYR A 1 94 ? -26.844 12.406 9.258 1 81.44 94 TYR A N 1
ATOM 723 C CA . TYR A 1 94 ? -28 12.367 10.156 1 81.44 94 TYR A CA 1
ATOM 724 C C . TYR A 1 94 ? -28 13.57 11.094 1 81.44 94 TYR A C 1
ATOM 726 O O . TYR A 1 94 ? -26.969 13.891 11.703 1 81.44 94 TYR A O 1
ATOM 734 N N . PRO A 1 95 ? -29 14.414 11.297 1 82.69 95 PRO A N 1
ATOM 735 C CA . PRO A 1 95 ? -29.062 15.656 12.078 1 82.69 95 PRO A CA 1
ATOM 736 C C . PRO A 1 95 ? -28.984 15.406 13.578 1 82.69 95 PRO A C 1
ATOM 738 O O . PRO A 1 95 ? -28.719 16.328 14.352 1 82.69 95 PRO A O 1
ATOM 741 N N . GLY A 1 96 ? -28.812 14.156 14.008 1 86.56 96 GLY A N 1
ATOM 742 C CA . GLY A 1 96 ? -28.938 13.883 15.438 1 86.56 96 GLY A CA 1
ATOM 743 C C . GLY A 1 96 ? -27.594 13.773 16.141 1 86.56 96 GLY A C 1
ATOM 744 O O . GLY A 1 96 ? -27.531 13.758 17.375 1 86.56 96 GLY A O 1
ATOM 745 N N . ALA A 1 97 ? -26.516 13.93 15.461 1 87.75 97 ALA A N 1
ATOM 746 C CA . ALA A 1 97 ? -25.219 13.789 16.109 1 87.75 97 ALA A CA 1
ATOM 747 C C . ALA A 1 97 ? -24.766 15.109 16.719 1 87.75 97 ALA A C 1
ATOM 749 O O . ALA A 1 97 ? -24.953 16.172 16.125 1 87.75 97 ALA A O 1
ATOM 750 N N . SER A 1 98 ? -24.234 15.062 17.891 1 92.88 98 SER A N 1
ATOM 751 C CA . SER A 1 98 ? -23.766 16.266 18.562 1 92.88 98 SER A CA 1
ATOM 752 C C . SER A 1 98 ? -22.562 16.875 17.859 1 92.88 98 SER A C 1
ATOM 754 O O . SER A 1 98 ? -21.812 16.172 17.188 1 92.88 98 SER A O 1
ATOM 756 N N . LEU A 1 99 ? -22.406 18.125 18.016 1 91.5 99 LEU A N 1
ATOM 757 C CA . LEU A 1 99 ? -21.266 18.828 17.453 1 91.5 99 LEU A CA 1
ATOM 758 C C . LEU A 1 99 ? -19.953 18.281 18.031 1 91.5 99 LEU A C 1
ATOM 760 O O . LEU A 1 99 ? -18.969 18.141 17.297 1 91.5 99 LEU A O 1
ATOM 764 N N . ALA A 1 100 ? -20.062 18.031 19.312 1 93.31 100 ALA A N 1
ATOM 765 C CA . ALA A 1 100 ? -18.875 17.484 19.984 1 93.31 100 ALA A CA 1
ATOM 766 C C . ALA A 1 100 ? -18.438 16.172 19.344 1 93.31 100 ALA A C 1
ATOM 768 O O . ALA A 1 100 ? -17.25 15.938 19.125 1 93.31 100 ALA A O 1
ATOM 769 N N . PHE A 1 101 ? -19.344 15.406 19.094 1 93.56 101 PHE A N 1
ATOM 770 C CA . PHE A 1 101 ? -19.062 14.117 18.469 1 93.56 101 PHE A CA 1
ATOM 771 C C . PHE A 1 101 ? -18.5 14.297 17.062 1 93.56 101 PHE A C 1
ATOM 773 O O . PHE A 1 101 ? -17.516 13.648 16.703 1 93.56 101 PHE A O 1
ATOM 780 N N . ARG A 1 102 ? -19 15.156 16.266 1 93.56 102 ARG A N 1
ATOM 781 C CA . ARG A 1 102 ? -18.547 15.43 14.906 1 93.56 102 ARG A CA 1
ATOM 782 C C . ARG A 1 102 ? -17.125 15.969 14.891 1 93.56 102 ARG A C 1
ATOM 784 O O . ARG A 1 102 ? -16.312 15.57 14.055 1 93.56 102 ARG A O 1
ATOM 791 N N . LEU A 1 103 ? -16.859 16.797 15.852 1 92.81 103 LEU A N 1
ATOM 792 C CA . LEU A 1 103 ? -15.531 17.406 15.93 1 92.81 103 LEU A CA 1
ATOM 793 C C . LEU A 1 103 ? -14.477 16.375 16.328 1 92.81 103 LEU A C 1
ATOM 795 O O . LEU A 1 103 ? -13.344 16.422 15.859 1 92.81 103 LEU A O 1
ATOM 799 N N . ALA A 1 104 ? -14.922 15.477 17.188 1 92.88 104 ALA A N 1
ATOM 800 C CA . ALA A 1 104 ? -14.008 14.43 17.625 1 92.88 104 ALA A CA 1
ATOM 801 C C . ALA A 1 104 ? -13.773 13.406 16.516 1 92.88 104 ALA A C 1
ATOM 803 O O . ALA A 1 104 ? -12.672 12.875 16.375 1 92.88 104 ALA A O 1
ATOM 804 N N . LEU A 1 105 ? -14.75 13.172 15.703 1 94.44 105 LEU A N 1
ATOM 805 C CA . LEU A 1 105 ? -14.703 12.141 14.664 1 94.44 105 LEU A CA 1
ATOM 806 C C . LEU A 1 105 ? -13.945 12.641 13.438 1 94.44 105 LEU A C 1
ATOM 808 O O . LEU A 1 105 ? -13.359 11.844 12.703 1 94.44 105 LEU A O 1
ATOM 812 N N . GLY A 1 106 ? -13.875 13.914 13.227 1 93.56 106 GLY A N 1
ATOM 813 C CA . GLY A 1 106 ? -13.328 14.531 12.031 1 93.56 106 GLY A CA 1
ATOM 814 C C . GLY A 1 106 ? -11.922 14.07 11.703 1 93.56 106 GLY A C 1
ATOM 815 O O . GLY A 1 106 ? -11.695 13.43 10.672 1 93.56 106 GLY A O 1
ATOM 816 N N . PRO A 1 107 ? -11.047 14.266 12.656 1 92.81 107 PRO A N 1
ATOM 817 C CA . PRO A 1 107 ? -9.664 13.875 12.391 1 92.81 107 PRO A CA 1
ATOM 818 C C . PRO A 1 107 ? -9.508 12.367 12.211 1 92.81 107 PRO A C 1
ATOM 820 O O . PRO A 1 107 ? -8.703 11.922 11.391 1 92.81 107 PRO A O 1
ATOM 823 N N . LEU A 1 108 ? -10.242 11.641 12.984 1 93.81 108 LEU A N 1
ATOM 824 C CA . LEU A 1 108 ? -10.18 10.188 12.875 1 93.81 108 LEU A CA 1
ATOM 825 C C . LEU A 1 108 ? -10.742 9.719 11.531 1 93.81 108 LEU A C 1
ATOM 827 O O . LEU A 1 108 ? -10.18 8.828 10.898 1 93.81 108 LEU A O 1
ATOM 831 N N . HIS A 1 109 ? -11.844 10.305 11.133 1 95.5 109 HIS A N 1
ATOM 832 C CA . HIS A 1 109 ? -12.469 9.984 9.852 1 95.5 109 HIS A CA 1
ATOM 833 C C . HIS A 1 109 ? -11.539 10.305 8.688 1 95.5 109 HIS A C 1
ATOM 835 O O . HIS A 1 109 ? -11.391 9.5 7.766 1 95.5 109 HIS A O 1
ATOM 841 N N . LYS A 1 110 ? -10.875 11.406 8.773 1 93.62 110 LYS A N 1
ATOM 842 C CA . LYS A 1 110 ? -9.969 11.82 7.715 1 93.62 110 LYS A CA 1
ATOM 843 C C . LYS A 1 110 ? -8.766 10.883 7.621 1 93.62 110 LYS A C 1
ATOM 845 O O . LYS A 1 110 ? -8.391 10.453 6.527 1 93.62 110 LYS A O 1
ATOM 850 N N . PHE A 1 111 ? -8.203 10.555 8.711 1 94.31 111 PHE A N 1
ATOM 851 C CA . PHE A 1 111 ? -7.078 9.633 8.727 1 94.31 111 PHE A CA 1
ATOM 852 C C . PHE A 1 111 ? -7.496 8.258 8.219 1 94.31 111 PHE A C 1
ATOM 854 O O . PHE A 1 111 ? -6.844 7.688 7.34 1 94.31 111 PHE A O 1
ATOM 861 N N . SER A 1 112 ? -8.547 7.75 8.805 1 96.06 112 SER A N 1
ATOM 862 C CA . SER A 1 112 ? -8.984 6.398 8.469 1 96.06 112 SER A CA 1
ATOM 863 C C . SER A 1 112 ? -9.406 6.301 7.008 1 96.06 112 SER A C 1
ATOM 865 O O . SER A 1 112 ? -9.203 5.266 6.371 1 96.06 112 SER A O 1
ATOM 867 N N . GLY A 1 113 ? -10.031 7.344 6.5 1 95.75 113 GLY A N 1
ATOM 868 C CA . GLY A 1 113 ? -10.406 7.352 5.098 1 95.75 113 GLY A CA 1
ATOM 869 C C . GLY A 1 113 ? -9.219 7.18 4.164 1 95.75 113 GLY A C 1
ATOM 870 O O . GLY A 1 113 ? -9.258 6.344 3.258 1 95.75 113 GLY A O 1
ATOM 871 N N . LYS A 1 114 ? -8.18 7.918 4.355 1 95.81 114 LYS A N 1
ATOM 872 C CA . LYS A 1 114 ? -6.965 7.801 3.547 1 95.81 114 LYS A CA 1
ATOM 873 C C . LYS A 1 114 ? -6.324 6.426 3.713 1 95.81 114 LYS A C 1
ATOM 875 O O . LYS A 1 114 ? -5.891 5.816 2.732 1 95.81 114 LYS A O 1
ATOM 880 N N . ALA A 1 115 ? -6.262 6 4.938 1 96.94 115 ALA A N 1
ATOM 881 C CA . ALA A 1 115 ? -5.637 4.715 5.238 1 96.94 115 ALA A CA 1
ATOM 882 C C . ALA A 1 115 ? -6.371 3.572 4.543 1 96.94 115 ALA A C 1
ATOM 884 O O . ALA A 1 115 ? -5.742 2.689 3.951 1 96.94 115 ALA A O 1
ATOM 885 N N . VAL A 1 116 ? -7.664 3.607 4.633 1 97.81 116 VAL A N 1
ATOM 886 C CA . VAL A 1 116 ? -8.469 2.561 4.012 1 97.81 116 VAL A CA 1
ATOM 887 C C . VAL A 1 116 ? -8.297 2.607 2.496 1 97.81 116 VAL A C 1
ATOM 889 O O . VAL A 1 116 ? -8.227 1.564 1.841 1 97.81 116 VAL A O 1
ATOM 892 N N . TRP A 1 117 ? -8.281 3.766 1.937 1 98.25 117 TRP A N 1
ATOM 893 C CA . TRP A 1 117 ? -8.078 3.893 0.498 1 98.25 117 TRP A CA 1
ATOM 894 C C . TRP A 1 117 ? -6.727 3.314 0.086 1 98.25 117 TRP A C 1
ATOM 896 O O . TRP A 1 117 ? -6.633 2.576 -0.898 1 98.25 117 TRP A O 1
ATOM 906 N N . VAL A 1 118 ? -5.68 3.584 0.82 1 98.12 118 VAL A N 1
ATOM 907 C CA . VAL A 1 118 ? -4.348 3.062 0.535 1 98.12 118 VAL A CA 1
ATOM 908 C C . VAL A 1 118 ? -4.352 1.54 0.658 1 98.12 118 VAL A C 1
ATOM 910 O O . VAL A 1 118 ? -3.75 0.844 -0.163 1 98.12 118 VAL A O 1
ATOM 913 N N . MET A 1 119 ? -4.977 1.069 1.68 1 98.5 119 MET A N 1
ATOM 914 C CA . MET A 1 119 ? -5.129 -0.376 1.815 1 98.5 119 MET A CA 1
ATOM 915 C C . MET A 1 119 ? -5.852 -0.962 0.604 1 98.5 119 MET A C 1
ATOM 917 O O . MET A 1 119 ? -5.539 -2.072 0.17 1 98.5 119 MET A O 1
ATOM 921 N N . GLY A 1 120 ? -6.852 -0.264 0.129 1 98.5 120 GLY A N 1
ATOM 922 C CA . GLY A 1 120 ? -7.531 -0.68 -1.087 1 98.5 120 GLY A CA 1
ATOM 923 C C . GLY A 1 120 ? -6.613 -0.763 -2.289 1 98.5 120 GLY A C 1
ATOM 924 O O . GLY A 1 120 ? -6.68 -1.719 -3.064 1 98.5 120 GLY A O 1
ATOM 925 N N . LEU A 1 121 ? -5.781 0.22 -2.455 1 98.5 121 LEU A N 1
ATOM 926 C CA . LEU A 1 121 ? -4.793 0.183 -3.529 1 98.5 121 LEU A CA 1
ATOM 927 C C . LEU A 1 121 ? -3.852 -1.004 -3.359 1 98.5 121 LEU A C 1
ATOM 929 O O . LEU A 1 121 ? -3.482 -1.652 -4.34 1 98.5 121 LEU A O 1
ATOM 933 N N . ALA A 1 122 ? -3.453 -1.274 -2.131 1 98.56 122 ALA A N 1
ATOM 934 C CA . ALA A 1 122 ? -2.596 -2.424 -1.853 1 98.56 122 ALA A CA 1
ATOM 935 C C . ALA A 1 122 ? -3.303 -3.73 -2.201 1 98.56 122 ALA A C 1
ATOM 937 O O . ALA A 1 122 ? -2.674 -4.672 -2.689 1 98.56 122 ALA A O 1
ATOM 938 N N . ALA A 1 123 ? -4.566 -3.758 -1.943 1 98.44 123 ALA A N 1
ATOM 939 C CA . ALA A 1 123 ? -5.344 -4.938 -2.314 1 98.44 123 ALA A CA 1
ATOM 940 C C . ALA A 1 123 ? -5.391 -5.109 -3.83 1 98.44 123 ALA A C 1
ATOM 942 O O . ALA A 1 123 ? -5.273 -6.227 -4.34 1 98.44 123 ALA A O 1
ATOM 943 N N . ILE A 1 124 ? -5.586 -4.031 -4.543 1 98.31 124 ILE A N 1
ATOM 944 C CA . ILE A 1 124 ? -5.531 -4.082 -6 1 98.31 124 ILE A CA 1
ATOM 945 C C . ILE A 1 124 ? -4.168 -4.602 -6.449 1 98.31 124 ILE A C 1
ATOM 947 O O . ILE A 1 124 ? -4.086 -5.465 -7.324 1 98.31 124 ILE A O 1
ATOM 951 N N . ALA A 1 125 ? -3.135 -4.105 -5.812 1 98.62 125 ALA A N 1
ATOM 952 C CA . ALA A 1 125 ? -1.769 -4.484 -6.168 1 98.62 125 ALA A CA 1
ATOM 953 C C . ALA A 1 125 ? -1.541 -5.977 -5.949 1 98.62 125 ALA A C 1
ATOM 955 O O . ALA A 1 125 ? -1.001 -6.664 -6.824 1 98.62 125 ALA A O 1
ATOM 956 N N . THR A 1 126 ? -1.968 -6.465 -4.809 1 98.69 126 THR A N 1
ATOM 957 C CA . THR A 1 126 ? -1.751 -7.879 -4.512 1 98.69 126 THR A CA 1
ATOM 958 C C . THR A 1 126 ? -2.633 -8.758 -5.395 1 98.69 126 THR A C 1
ATOM 960 O O . THR A 1 126 ? -2.25 -9.875 -5.75 1 98.69 126 THR A O 1
ATOM 963 N N . GLY A 1 127 ? -3.793 -8.289 -5.734 1 98.06 127 GLY A N 1
ATOM 964 C CA . GLY A 1 127 ? -4.625 -9.008 -6.684 1 98.06 127 GLY A CA 1
ATOM 965 C C . GLY A 1 127 ? -4.012 -9.094 -8.07 1 98.06 127 GLY A C 1
ATOM 966 O O . GLY A 1 127 ? -4.055 -10.148 -8.711 1 98.06 127 GLY A O 1
ATOM 967 N N . LEU A 1 128 ? -3.521 -7.945 -8.484 1 97.69 128 LEU A N 1
ATOM 968 C CA . LEU A 1 128 ? -2.818 -7.91 -9.766 1 97.69 128 LEU A CA 1
ATOM 969 C C . LEU A 1 128 ? -1.648 -8.891 -9.766 1 97.69 128 LEU A C 1
ATOM 971 O O . LEU A 1 128 ? -1.451 -9.617 -10.742 1 97.69 128 LEU A O 1
ATOM 975 N N . GLN A 1 129 ? -0.901 -8.922 -8.703 1 98.5 129 GLN A N 1
ATOM 976 C CA . GLN A 1 129 ? 0.232 -9.836 -8.578 1 98.5 129 GLN A CA 1
ATOM 977 C C . GLN A 1 129 ? -0.228 -11.289 -8.594 1 98.5 129 GLN A C 1
ATOM 979 O O . GLN A 1 129 ? 0.389 -12.133 -9.25 1 98.5 129 GLN A O 1
ATOM 984 N N . GLU A 1 130 ? -1.266 -11.586 -7.867 1 97.94 130 GLU A N 1
ATOM 985 C CA . GLU A 1 130 ? -1.801 -12.945 -7.809 1 97.94 130 GLU A CA 1
ATOM 986 C C . GLU A 1 130 ? -2.234 -13.43 -9.188 1 97.94 130 GLU A C 1
ATOM 988 O O . GLU A 1 130 ? -1.851 -14.516 -9.617 1 97.94 130 GLU A O 1
ATOM 993 N N . LYS A 1 131 ? -3.023 -12.625 -9.891 1 96.94 131 LYS A N 1
ATOM 994 C CA . LYS A 1 131 ? -3.51 -12.992 -11.211 1 96.94 131 LYS A CA 1
ATOM 995 C C . LYS A 1 131 ? -2.352 -13.203 -12.188 1 96.94 131 LYS A C 1
ATOM 997 O O . LYS A 1 131 ? -2.359 -14.148 -12.977 1 96.94 131 LYS A O 1
ATOM 1002 N N . THR A 1 132 ? -1.405 -12.336 -12.102 1 97.88 132 THR A N 1
ATOM 1003 C CA . THR A 1 132 ? -0.251 -12.445 -12.984 1 97.88 132 THR A CA 1
ATOM 1004 C C . THR A 1 132 ? 0.507 -13.742 -12.727 1 97.88 132 THR A C 1
ATOM 1006 O O . THR A 1 132 ? 0.91 -14.43 -13.664 1 97.88 132 THR A O 1
ATOM 1009 N N . SER A 1 133 ? 0.71 -14.102 -11.461 1 97.5 133 SER A N 1
ATOM 1010 C CA . SER A 1 133 ? 1.423 -15.32 -11.117 1 97.5 133 SER A CA 1
ATOM 1011 C C . SER A 1 133 ? 0.67 -16.562 -11.594 1 97.5 133 SER A C 1
ATOM 1013 O O . SER A 1 133 ? 1.278 -17.5 -12.094 1 97.5 133 SER A O 1
ATOM 1015 N N . PHE A 1 134 ? -0.597 -16.531 -11.492 1 95.69 134 PHE A N 1
ATOM 1016 C CA . PHE A 1 134 ? -1.396 -17.672 -11.938 1 95.69 134 PHE A CA 1
ATOM 1017 C C . PHE A 1 134 ? -1.367 -17.781 -13.461 1 95.69 134 PHE A C 1
ATOM 1019 O O . PHE A 1 134 ? -1.329 -18.891 -14 1 95.69 134 PHE A O 1
ATOM 1026 N N . LEU A 1 135 ? -1.414 -16.672 -14.117 1 95.75 135 LEU A N 1
ATOM 1027 C CA . LEU A 1 135 ? -1.318 -16.688 -15.578 1 95.75 135 LEU A CA 1
ATOM 1028 C C . LEU A 1 135 ? 0.05 -17.188 -16.016 1 95.75 135 LEU A C 1
ATOM 1030 O O . LEU A 1 135 ? 0.148 -18 -16.953 1 95.75 135 LEU A O 1
ATOM 1034 N N . GLN A 1 136 ? 1.025 -16.719 -15.367 1 95.38 136 GLN A N 1
ATOM 1035 C CA . GLN A 1 136 ? 2.395 -17.141 -15.648 1 95.38 136 GLN A CA 1
ATOM 1036 C C . GLN A 1 136 ? 2.557 -18.656 -15.492 1 95.38 136 GLN A C 1
ATOM 1038 O O . GLN A 1 136 ? 3.084 -19.312 -16.391 1 95.38 136 GLN A O 1
ATOM 1043 N N . THR A 1 137 ? 2.125 -19.188 -14.438 1 94.62 137 THR A N 1
ATOM 1044 C CA . THR A 1 137 ? 2.277 -20.609 -14.164 1 94.62 137 THR A CA 1
ATOM 1045 C C . THR A 1 137 ? 1.312 -21.438 -15.016 1 94.62 137 THR A C 1
ATOM 1047 O O . THR A 1 137 ? 1.669 -22.5 -15.508 1 94.62 137 THR A O 1
ATOM 1050 N N . GLY A 1 138 ? 0.176 -20.922 -15.156 1 93.94 138 GLY A N 1
ATOM 1051 C CA . GLY A 1 138 ? -0.832 -21.625 -15.93 1 93.94 138 GLY A CA 1
ATOM 1052 C C . GLY A 1 138 ? -0.458 -21.766 -17.391 1 93.94 138 GLY A C 1
ATOM 1053 O O . GLY A 1 138 ? -0.745 -22.797 -18.016 1 93.94 138 GLY A O 1
ATOM 1054 N N . LYS A 1 139 ? 0.205 -20.844 -17.938 1 95.31 139 LYS A N 1
ATOM 1055 C CA . LYS A 1 139 ? 0.6 -20.875 -19.344 1 95.31 139 LYS A CA 1
ATOM 1056 C C . LYS A 1 139 ? 2.012 -21.438 -19.5 1 95.31 139 LYS A C 1
ATOM 1058 O O . LYS A 1 139 ? 2.504 -21.578 -20.625 1 95.31 139 LYS A O 1
ATOM 1063 N N . GLY A 1 140 ? 2.643 -21.609 -18.406 1 94.38 140 GLY A N 1
ATOM 1064 C CA . GLY A 1 140 ? 3.982 -22.172 -18.438 1 94.38 140 GLY A CA 1
ATOM 1065 C C . GLY A 1 140 ? 5.02 -21.203 -18.984 1 94.38 140 GLY A C 1
ATOM 1066 O O . GLY A 1 140 ? 5.934 -21.625 -19.703 1 94.38 140 GLY A O 1
ATOM 1067 N N . LEU A 1 141 ? 4.809 -19.969 -18.734 1 93.69 141 LEU A N 1
ATOM 1068 C CA . LEU A 1 141 ? 5.746 -18.969 -19.234 1 93.69 141 LEU A CA 1
ATOM 1069 C C . LEU A 1 141 ? 7.086 -19.062 -18.516 1 93.69 141 LEU A C 1
ATOM 1071 O O . LEU A 1 141 ? 7.133 -19.125 -17.297 1 93.69 141 LEU A O 1
ATOM 1075 N N . LYS A 1 142 ? 8.156 -19.109 -19.328 1 90.56 142 LYS A N 1
ATOM 1076 C CA . LYS A 1 142 ? 9.508 -19.219 -18.797 1 90.56 142 LYS A CA 1
ATOM 1077 C C . LYS A 1 142 ? 10.492 -18.375 -19.609 1 90.56 142 LYS A C 1
ATOM 1079 O O . LYS A 1 142 ? 10.188 -17.984 -20.734 1 90.56 142 LYS A O 1
ATOM 1084 N N . GLY A 1 143 ? 11.586 -18.078 -18.969 1 91.5 143 GLY A N 1
ATOM 1085 C CA . GLY A 1 143 ? 12.633 -17.359 -19.672 1 91.5 143 GLY A CA 1
ATOM 1086 C C . GLY A 1 143 ? 12.164 -16.031 -20.25 1 91.5 143 GLY A C 1
ATOM 1087 O O . GLY A 1 143 ? 11.547 -15.234 -19.547 1 91.5 143 GLY A O 1
ATOM 1088 N N . ASP A 1 144 ? 12.406 -15.844 -21.531 1 91.31 144 ASP A N 1
ATOM 1089 C CA . ASP A 1 144 ? 12.133 -14.562 -22.172 1 91.31 144 ASP A CA 1
ATOM 1090 C C . ASP A 1 144 ? 10.633 -14.32 -22.312 1 91.31 144 ASP A C 1
ATOM 1092 O O . ASP A 1 144 ? 10.195 -13.188 -22.531 1 91.31 144 ASP A O 1
ATOM 1096 N N . GLN A 1 145 ? 9.891 -15.344 -22.172 1 94.5 145 GLN A N 1
ATOM 1097 C CA . GLN A 1 145 ? 8.438 -15.203 -22.25 1 94.5 145 GLN A CA 1
ATOM 1098 C C . GLN A 1 145 ? 7.898 -14.391 -21.078 1 94.5 145 GLN A C 1
ATOM 1100 O O . GLN A 1 145 ? 6.789 -13.867 -21.141 1 94.5 145 GLN A O 1
ATOM 1105 N N . LEU A 1 146 ? 8.648 -14.328 -20.078 1 95.06 146 LEU A N 1
ATOM 1106 C CA . LEU A 1 146 ? 8.25 -13.578 -18.906 1 95.06 146 LEU A CA 1
ATOM 1107 C C . LEU A 1 146 ? 8.297 -12.07 -19.172 1 95.06 146 LEU A C 1
ATOM 1109 O O . LEU A 1 146 ? 7.734 -11.281 -18.406 1 95.06 146 LEU A O 1
ATOM 1113 N N . TYR A 1 147 ? 8.883 -11.695 -20.266 1 94.88 147 TYR A N 1
ATOM 1114 C CA . TYR A 1 147 ? 8.914 -10.289 -20.656 1 94.88 147 TYR A CA 1
ATOM 1115 C C . TYR A 1 147 ? 7.777 -9.961 -21.609 1 94.88 147 TYR A C 1
ATOM 1117 O O . TYR A 1 147 ? 7.723 -8.867 -22.172 1 94.88 147 TYR A O 1
ATOM 1125 N N . SER A 1 148 ? 6.895 -10.875 -21.781 1 94.31 148 SER A N 1
ATOM 1126 C CA . SER A 1 148 ? 5.746 -10.68 -22.656 1 94.31 148 SER A CA 1
ATOM 1127 C C . SER A 1 148 ? 4.746 -9.703 -22.047 1 94.31 148 SER A C 1
ATOM 1129 O O . SER A 1 148 ? 4.855 -9.352 -20.859 1 94.31 148 SER A O 1
ATOM 1131 N N . GLY A 1 149 ? 3.809 -9.32 -22.781 1 95.56 149 GLY A N 1
ATOM 1132 C CA . GLY A 1 149 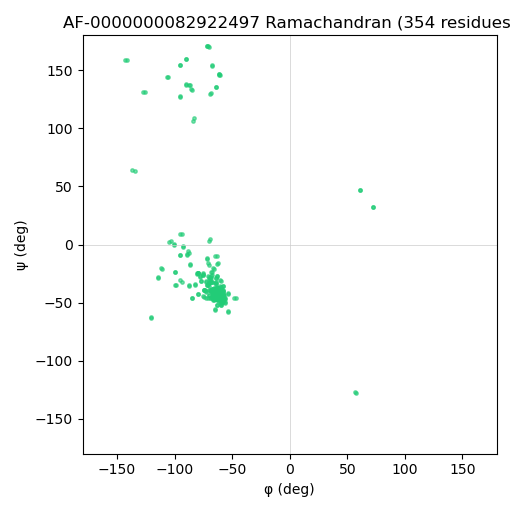? 2.789 -8.375 -22.344 1 95.56 149 GLY A CA 1
ATOM 1133 C C . GLY A 1 149 ? 1.923 -8.906 -21.219 1 95.56 149 GLY A C 1
ATOM 1134 O O . GLY A 1 149 ? 1.434 -8.133 -20.391 1 95.56 149 GLY A O 1
ATOM 1135 N N . ILE A 1 150 ? 1.733 -10.203 -21.125 1 94.69 150 ILE A N 1
ATOM 1136 C CA . ILE A 1 150 ? 0.905 -10.844 -20.109 1 94.69 150 ILE A CA 1
ATOM 1137 C C . ILE A 1 150 ? 1.446 -10.508 -18.719 1 94.69 150 ILE A C 1
ATOM 1139 O O . ILE A 1 150 ? 0.675 -10.297 -17.781 1 94.69 150 ILE A O 1
ATOM 1143 N N . VAL A 1 151 ? 2.742 -10.445 -18.609 1 96.44 151 VAL A N 1
ATOM 1144 C CA . VAL A 1 151 ? 3.373 -10.211 -17.312 1 96.44 151 VAL A CA 1
ATOM 1145 C C . VAL A 1 151 ? 3.752 -8.742 -17.172 1 96.44 151 VAL A C 1
ATOM 1147 O O . VAL A 1 151 ? 3.547 -8.133 -16.109 1 96.44 151 VAL A O 1
ATOM 1150 N N . ARG A 1 152 ? 4.152 -8.078 -18.266 1 95.94 152 ARG A N 1
ATOM 1151 C CA . ARG A 1 152 ? 4.727 -6.742 -18.188 1 95.94 152 ARG A CA 1
ATOM 1152 C C . ARG A 1 152 ? 3.637 -5.676 -18.109 1 95.94 152 ARG A C 1
ATOM 1154 O O . ARG A 1 152 ? 3.816 -4.641 -17.469 1 95.94 152 ARG A O 1
ATOM 1161 N N . LEU A 1 153 ? 2.543 -5.895 -18.766 1 97.31 153 LEU A N 1
ATOM 1162 C CA . LEU A 1 153 ? 1.471 -4.91 -18.688 1 97.31 153 LEU A CA 1
ATOM 1163 C C . LEU A 1 153 ? 0.968 -4.75 -17.266 1 97.31 153 LEU A C 1
ATOM 1165 O O . LEU A 1 153 ? 0.857 -3.627 -16.766 1 97.31 153 LEU A O 1
ATOM 1169 N N . PRO A 1 154 ? 0.684 -5.844 -16.578 1 97.81 154 PRO A N 1
ATOM 1170 C CA . PRO A 1 154 ? 0.336 -5.688 -15.156 1 97.81 154 PRO A CA 1
ATOM 1171 C C . PRO A 1 154 ? 1.454 -5.039 -14.344 1 97.81 154 PRO A C 1
ATOM 1173 O O . PRO A 1 154 ? 1.182 -4.328 -13.375 1 97.81 154 PRO A O 1
ATOM 1176 N N . ALA A 1 155 ? 2.682 -5.266 -14.734 1 98.31 155 ALA A N 1
ATOM 1177 C CA . ALA A 1 155 ? 3.807 -4.641 -14.039 1 98.31 155 ALA A CA 1
ATOM 1178 C C . ALA A 1 155 ? 3.783 -3.125 -14.211 1 98.31 155 ALA A C 1
ATOM 1180 O O . ALA A 1 155 ? 4.023 -2.383 -13.258 1 98.31 155 ALA A O 1
ATOM 1181 N N . VAL A 1 156 ? 3.494 -2.697 -15.367 1 98 156 VAL A N 1
ATOM 1182 C CA . VAL A 1 156 ? 3.373 -1.268 -15.633 1 98 156 VAL A CA 1
ATOM 1183 C C . VAL A 1 156 ? 2.176 -0.702 -14.867 1 98 156 VAL A C 1
ATOM 1185 O O . VAL A 1 156 ? 2.262 0.379 -14.281 1 98 156 VAL A O 1
ATOM 1188 N N . ALA A 1 157 ? 1.073 -1.455 -14.891 1 97.94 157 ALA A N 1
ATOM 1189 C CA . ALA A 1 157 ? -0.122 -1.044 -14.164 1 97.94 157 ALA A CA 1
ATOM 1190 C C . ALA A 1 157 ? 0.178 -0.869 -12.68 1 97.94 157 ALA A C 1
ATOM 1192 O O . ALA A 1 157 ? -0.368 0.027 -12.023 1 97.94 157 ALA A O 1
ATOM 1193 N N . MET A 1 158 ? 1.048 -1.717 -12.156 1 98.44 158 MET A N 1
ATOM 1194 C CA . MET A 1 158 ? 1.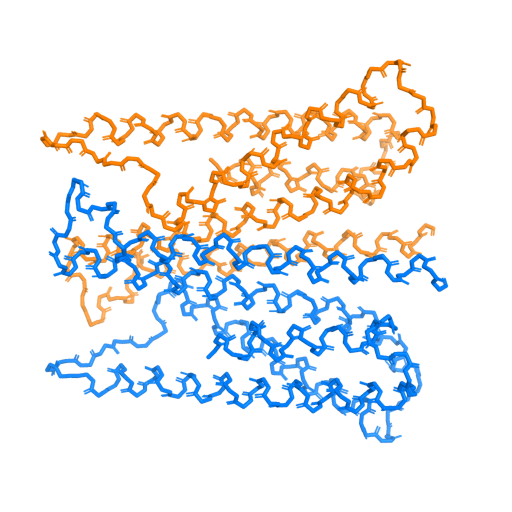454 -1.648 -10.758 1 98.44 158 MET A CA 1
ATOM 1195 C C . MET A 1 158 ? 2.127 -0.315 -10.453 1 98.44 158 MET A C 1
ATOM 1197 O O . MET A 1 158 ? 1.816 0.325 -9.445 1 98.44 158 MET A O 1
ATOM 1201 N N . VAL A 1 159 ? 2.992 0.105 -11.297 1 98.25 159 VAL A N 1
ATOM 1202 C CA . VAL A 1 159 ? 3.705 1.362 -11.102 1 98.25 159 VAL A CA 1
ATOM 1203 C C . VAL A 1 159 ? 2.732 2.533 -11.227 1 98.25 159 VAL A C 1
ATOM 1205 O O . VAL A 1 159 ? 2.82 3.506 -10.477 1 98.25 159 VAL A O 1
ATOM 1208 N N . LEU A 1 160 ? 1.792 2.453 -12.133 1 98.12 160 LEU A N 1
ATOM 1209 C CA . LEU A 1 160 ? 0.793 3.502 -12.312 1 98.12 160 LEU A CA 1
ATOM 1210 C C . LEU A 1 160 ? -0.122 3.59 -11.094 1 98.12 160 LEU A C 1
ATOM 1212 O O . LEU A 1 160 ? -0.543 4.684 -10.711 1 98.12 160 LEU A O 1
ATOM 1216 N N . LEU A 1 161 ? -0.438 2.449 -10.555 1 98.06 161 LEU A N 1
ATOM 1217 C CA . LEU A 1 161 ? -1.237 2.414 -9.336 1 98.06 161 LEU A CA 1
ATOM 1218 C C . LEU A 1 161 ? -0.524 3.139 -8.195 1 98.06 161 LEU A C 1
ATOM 1220 O O . LEU A 1 161 ? -1.143 3.918 -7.469 1 98.06 161 LEU A O 1
ATOM 1224 N N . ALA A 1 162 ? 0.758 2.869 -8.047 1 97.81 162 ALA A N 1
ATOM 1225 C CA . ALA A 1 162 ? 1.556 3.555 -7.031 1 97.81 162 ALA A CA 1
ATOM 1226 C C . ALA A 1 162 ? 1.583 5.059 -7.281 1 97.81 162 ALA A C 1
ATOM 1228 O O . ALA A 1 162 ? 1.479 5.855 -6.344 1 97.81 162 ALA A O 1
ATOM 1229 N N . LEU A 1 163 ? 1.712 5.418 -8.539 1 97.25 163 LEU A N 1
ATOM 1230 C CA . LEU A 1 163 ? 1.73 6.828 -8.906 1 97.25 163 LEU A CA 1
ATOM 1231 C C . LEU A 1 163 ? 0.398 7.492 -8.578 1 97.25 163 LEU A C 1
ATOM 1233 O O . LEU A 1 163 ? 0.367 8.641 -8.125 1 97.25 163 LEU A O 1
ATOM 1237 N N . LEU A 1 164 ? -0.654 6.805 -8.82 1 96.81 164 LEU A N 1
ATOM 1238 C CA . LEU A 1 164 ? -1.974 7.309 -8.453 1 96.81 164 LEU A CA 1
ATOM 1239 C C . LEU A 1 164 ? -2.035 7.629 -6.961 1 96.81 164 LEU A C 1
ATOM 1241 O O . LEU A 1 164 ? -2.482 8.711 -6.57 1 96.81 164 LEU A O 1
ATOM 1245 N N . GLY A 1 165 ? -1.594 6.648 -6.145 1 97.06 165 GLY A N 1
ATOM 1246 C CA . GLY A 1 165 ? -1.574 6.875 -4.711 1 97.06 165 GLY A CA 1
ATOM 1247 C C . GLY A 1 165 ? -0.746 8.078 -4.309 1 97.06 165 GLY A C 1
ATOM 1248 O O . GLY A 1 165 ? -1.171 8.883 -3.477 1 97.06 165 GLY A O 1
ATOM 1249 N N . LEU A 1 166 ? 0.396 8.266 -4.973 1 96.19 166 LEU A N 1
ATOM 1250 C CA . LEU A 1 166 ? 1.312 9.359 -4.668 1 96.19 166 LEU A CA 1
ATOM 1251 C C . LEU A 1 166 ? 0.675 10.703 -4.992 1 96.19 166 LEU A C 1
ATOM 1253 O O . LEU A 1 166 ? 0.705 11.625 -4.168 1 96.19 166 LEU A O 1
ATOM 1257 N N . VAL A 1 167 ? 0.063 10.789 -6.109 1 94.44 167 VAL A N 1
ATOM 1258 C CA . VAL A 1 167 ? -0.481 12.062 -6.582 1 94.44 167 VAL A CA 1
ATOM 1259 C C . VAL A 1 167 ? -1.683 12.461 -5.727 1 94.44 167 VAL A C 1
ATOM 1261 O O . VAL A 1 167 ? -1.791 13.609 -5.293 1 94.44 167 VAL A O 1
ATOM 1264 N N . VAL A 1 168 ? -2.549 11.539 -5.43 1 94.12 168 VAL A N 1
ATOM 1265 C CA . VAL A 1 168 ? -3.758 11.82 -4.664 1 94.12 168 VAL A CA 1
ATOM 1266 C C . VAL A 1 168 ? -3.387 12.227 -3.24 1 94.12 168 VAL A C 1
ATOM 1268 O O . VAL A 1 168 ? -3.893 13.227 -2.719 1 94.12 168 VAL A O 1
ATOM 1271 N N . LEU A 1 169 ? -2.439 11.523 -2.629 1 93.69 169 LEU A N 1
ATOM 1272 C CA . LEU A 1 169 ? -2.064 11.805 -1.247 1 93.69 169 LEU A CA 1
ATOM 1273 C C . LEU A 1 169 ? -1.287 13.117 -1.152 1 93.69 169 LEU A C 1
ATOM 1275 O O . LEU A 1 169 ? -1.402 13.836 -0.161 1 93.69 169 LEU A O 1
ATOM 1279 N N . TYR A 1 170 ? -0.49 13.391 -2.174 1 92.31 170 TYR A N 1
ATOM 1280 C CA . TYR A 1 170 ? 0.237 14.656 -2.188 1 92.31 170 TYR A CA 1
ATOM 1281 C C . TYR A 1 170 ? -0.725 15.836 -2.191 1 92.31 170 TYR A C 1
ATOM 1283 O O . TYR A 1 170 ? -0.509 16.828 -1.484 1 92.31 170 TYR A O 1
ATOM 1291 N N . HIS A 1 171 ? -1.751 15.75 -2.932 1 87.69 171 HIS A N 1
ATOM 1292 C CA . HIS A 1 171 ? -2.736 16.828 -3.01 1 87.69 171 HIS A CA 1
ATOM 1293 C C . HIS A 1 171 ? -3.492 16.969 -1.693 1 87.69 171 HIS A C 1
ATOM 1295 O O . HIS A 1 171 ? -3.959 18.062 -1.363 1 87.69 171 HIS A O 1
ATOM 1301 N N . GLN A 1 172 ? -3.588 15.898 -0.976 1 85.06 172 GLN A N 1
ATOM 1302 C CA . GLN A 1 172 ? -4.297 15.945 0.299 1 85.06 172 GLN A CA 1
ATOM 1303 C C . GLN A 1 172 ? -3.465 16.641 1.368 1 85.06 172 GLN A C 1
ATOM 1305 O O . GLN A 1 172 ? -4.008 17.156 2.35 1 85.06 172 GLN A O 1
ATOM 1310 N N . VAL A 1 173 ? -2.166 16.641 1.262 1 77.75 173 VAL A N 1
ATOM 1311 C CA . VAL A 1 173 ? -1.283 17.266 2.232 1 77.75 173 VAL A CA 1
ATOM 1312 C C . VAL A 1 173 ? -1.133 18.75 1.897 1 77.75 173 VAL A C 1
ATOM 1314 O O . VAL A 1 173 ? -1.152 19.609 2.791 1 77.75 173 VAL A O 1
ATOM 1317 N N . SER A 1 174 ? -0.912 19.172 0.661 1 62.44 174 SER A N 1
ATOM 1318 C CA . SER A 1 174 ? -0.644 20.531 0.205 1 62.44 174 SER A CA 1
ATOM 1319 C C . SER A 1 174 ? -1.834 21.453 0.466 1 62.44 174 SER A C 1
ATOM 1321 O O . SER A 1 174 ? -1.662 22.641 0.706 1 62.44 174 SER A O 1
ATOM 1323 N N . SER A 1 175 ? -2.984 21 0.404 1 55.22 175 SER A N 1
ATOM 1324 C CA . SER A 1 175 ? -4.148 21.859 0.61 1 55.22 175 SER A CA 1
ATOM 1325 C C . SER A 1 175 ? -4.23 22.344 2.055 1 55.22 175 SER A C 1
ATOM 1327 O O . SER A 1 175 ? -4.832 23.375 2.336 1 55.22 175 SER A O 1
ATOM 1329 N N . ARG A 1 176 ? -3.666 21.672 2.918 1 52.06 176 ARG A N 1
ATOM 1330 C CA . ARG A 1 176 ? -3.699 22.125 4.309 1 52.06 176 ARG A CA 1
ATOM 1331 C C . ARG A 1 176 ? -2.838 23.359 4.512 1 52.06 176 ARG A C 1
ATOM 1333 O O . ARG A 1 176 ? -3.145 24.203 5.355 1 52.06 176 ARG A O 1
ATOM 1340 N N . VAL A 1 177 ? -1.791 23.562 3.699 1 45.69 177 VAL A N 1
ATOM 1341 C CA . VAL A 1 177 ? -0.95 24.75 3.854 1 45.69 177 VAL A CA 1
ATOM 1342 C C . VAL A 1 177 ? -1.657 25.969 3.262 1 45.69 177 VAL A C 1
ATOM 1344 O O . VAL A 1 177 ? -1.415 27.094 3.688 1 45.69 177 VAL A O 1
ATOM 1347 N N . ALA A 1 178 ? -2.461 25.891 2.246 1 45.34 178 ALA A N 1
ATOM 1348 C CA . ALA A 1 178 ? -3.029 27.078 1.626 1 45.34 178 ALA A CA 1
ATOM 1349 C C . ALA A 1 178 ? -4.215 27.609 2.432 1 45.34 178 ALA A C 1
ATOM 1351 O O . ALA A 1 178 ? -4.625 28.75 2.264 1 45.34 178 ALA A O 1
ATOM 1352 N N . GLY A 1 179 ? -4.816 26.797 3.156 1 37.47 179 GLY A N 1
ATOM 1353 C CA . GLY A 1 179 ? -5.906 27.438 3.883 1 37.47 179 GLY A CA 1
ATOM 1354 C C . GLY A 1 179 ? -5.488 27.969 5.242 1 37.47 179 GLY A C 1
ATOM 1355 O O . GLY A 1 179 ? -4.469 27.531 5.793 1 37.47 179 GLY A O 1
ATOM 1356 N N . MET B 1 1 ? 14.883 -7.301 2.725 1 90.25 1 MET B N 1
ATOM 1357 C CA . MET B 1 1 ? 14.023 -6.188 2.344 1 90.25 1 MET B CA 1
ATOM 1358 C C . MET B 1 1 ? 12.953 -5.941 3.402 1 90.25 1 MET B C 1
ATOM 1360 O O . MET B 1 1 ? 12.742 -4.805 3.826 1 90.25 1 MET B O 1
ATOM 1364 N N . VAL B 1 2 ? 12.477 -6.984 4.125 1 90.69 2 VAL B N 1
ATOM 1365 C CA . VAL B 1 2 ? 11.453 -6.871 5.156 1 90.69 2 VAL B CA 1
ATOM 1366 C C . VAL B 1 2 ? 12.031 -6.195 6.395 1 90.69 2 VAL B C 1
ATOM 1368 O O . VAL B 1 2 ? 11.406 -5.312 6.984 1 90.69 2 VAL B O 1
ATOM 1371 N N . LEU B 1 3 ? 13.258 -6.559 6.734 1 90.44 3 LEU B N 1
ATOM 1372 C CA . LEU B 1 3 ? 13.914 -5.926 7.871 1 90.44 3 LEU B CA 1
ATOM 1373 C C . LEU B 1 3 ? 14.125 -4.438 7.621 1 90.44 3 LEU B C 1
ATOM 1375 O O . LEU B 1 3 ? 13.953 -3.621 8.531 1 90.44 3 LEU B O 1
ATOM 1379 N N . GLY B 1 4 ? 14.492 -4.133 6.406 1 93.12 4 GLY B N 1
ATOM 1380 C CA . GLY B 1 4 ? 14.734 -2.746 6.043 1 93.12 4 GLY B CA 1
ATOM 1381 C C . GLY B 1 4 ? 13.484 -1.889 6.109 1 93.12 4 GLY B C 1
ATOM 1382 O O . GLY B 1 4 ? 13.43 -0.921 6.871 1 93.12 4 GLY B O 1
ATOM 1383 N N . PHE B 1 5 ? 12.484 -2.244 5.434 1 95.38 5 PHE B N 1
ATOM 1384 C CA . PHE B 1 5 ? 11.266 -1.445 5.344 1 95.38 5 PHE B CA 1
ATOM 1385 C C . PHE B 1 5 ? 10.398 -1.642 6.582 1 95.38 5 PHE B C 1
ATOM 1387 O O . PHE B 1 5 ? 9.852 -0.678 7.125 1 95.38 5 PHE B O 1
ATOM 1394 N N . GLY B 1 6 ? 10.281 -2.861 7.02 1 93.12 6 GLY B N 1
ATOM 1395 C CA . GLY B 1 6 ? 9.312 -3.205 8.047 1 93.12 6 GLY B CA 1
ATOM 1396 C C . GLY B 1 6 ? 9.781 -2.852 9.445 1 93.12 6 GLY B C 1
ATOM 1397 O O . GLY B 1 6 ? 8.969 -2.625 10.344 1 93.12 6 GLY B O 1
ATOM 1398 N N . VAL B 1 7 ? 11.055 -2.773 9.648 1 92 7 VAL B N 1
ATOM 1399 C CA . VAL B 1 7 ? 11.547 -2.566 11.008 1 92 7 VAL B CA 1
ATOM 1400 C C . VAL B 1 7 ? 12.359 -1.275 11.07 1 92 7 VAL B C 1
ATOM 1402 O O . VAL B 1 7 ? 11.914 -0.286 11.664 1 92 7 VAL B O 1
ATOM 1405 N N . PHE B 1 8 ? 13.461 -1.233 10.336 1 94.5 8 PHE B N 1
ATOM 1406 C CA . PHE B 1 8 ? 14.383 -0.113 10.477 1 94.5 8 PHE B CA 1
ATOM 1407 C C . PHE B 1 8 ? 13.734 1.185 10.008 1 94.5 8 PHE B C 1
ATOM 1409 O O . PHE B 1 8 ? 13.812 2.205 10.688 1 94.5 8 PHE B O 1
ATOM 1416 N N . MET B 1 9 ? 13.117 1.157 8.898 1 94.75 9 MET B N 1
ATOM 1417 C CA . MET B 1 9 ? 12.5 2.383 8.398 1 94.75 9 MET B CA 1
ATOM 1418 C C . MET B 1 9 ? 11.312 2.789 9.266 1 94.75 9 MET B C 1
ATOM 1420 O O . MET B 1 9 ? 11.07 3.977 9.477 1 94.75 9 MET B O 1
ATOM 1424 N N . ALA B 1 10 ? 10.562 1.828 9.68 1 93.69 10 ALA B N 1
ATOM 1425 C CA . ALA B 1 10 ? 9.445 2.137 10.562 1 93.69 10 ALA B CA 1
ATOM 1426 C C . ALA B 1 10 ? 9.922 2.836 11.828 1 93.69 10 ALA B C 1
ATOM 1428 O O . ALA B 1 10 ? 9.352 3.848 12.242 1 93.69 10 ALA B O 1
ATOM 1429 N N . GLU B 1 11 ? 10.977 2.289 12.438 1 92.69 11 GLU B N 1
ATOM 1430 C CA . GLU B 1 11 ? 11.539 2.887 13.648 1 92.69 11 GLU B CA 1
ATOM 1431 C C . GLU B 1 11 ? 12.125 4.266 13.359 1 92.69 11 GLU B C 1
ATOM 1433 O O . GLU B 1 11 ? 12.031 5.172 14.188 1 92.69 11 GLU B O 1
ATOM 1438 N N . ALA B 1 12 ? 12.727 4.387 12.227 1 93.81 12 ALA B N 1
ATOM 1439 C CA . ALA B 1 12 ? 13.305 5.676 11.844 1 93.81 12 ALA B CA 1
ATOM 1440 C C . ALA B 1 12 ? 12.219 6.746 11.719 1 93.81 12 ALA B C 1
ATOM 1442 O O . ALA B 1 12 ? 12.422 7.887 12.141 1 93.81 12 ALA B O 1
ATOM 1443 N N . LEU B 1 13 ? 11.102 6.375 11.133 1 92 13 LEU B N 1
ATOM 1444 C CA . LEU B 1 13 ? 9.984 7.293 10.961 1 92 13 LEU B CA 1
ATOM 1445 C C . LEU B 1 13 ? 9.438 7.742 12.32 1 92 13 LEU B C 1
ATOM 1447 O O . LEU B 1 13 ? 8.969 8.875 12.453 1 92 13 LEU B O 1
ATOM 1451 N N . MET B 1 14 ? 9.641 6.852 13.281 1 90.5 14 MET B N 1
ATOM 1452 C CA . MET B 1 14 ? 9.078 7.141 14.602 1 90.5 14 MET B CA 1
ATOM 1453 C C . MET B 1 14 ? 10.086 7.859 15.484 1 90.5 14 MET B C 1
ATOM 1455 O O . MET B 1 14 ? 9.773 8.258 16.609 1 90.5 14 MET B O 1
ATOM 1459 N N . SER B 1 15 ? 11.234 8.07 15.008 1 88.12 15 SER B N 1
ATOM 1460 C CA . SER B 1 15 ? 12.312 8.602 15.836 1 88.12 15 SER B CA 1
ATOM 1461 C C . SER B 1 15 ? 12.047 10.047 16.234 1 88.12 15 SER B C 1
ATOM 1463 O O . SER B 1 15 ? 12.531 10.516 17.266 1 88.12 15 SER B O 1
ATOM 1465 N N . TYR B 1 16 ? 11.344 10.773 15.422 1 82.75 16 TYR B N 1
ATOM 1466 C CA . TYR B 1 16 ? 11.07 12.172 15.742 1 82.75 16 TYR B CA 1
ATOM 1467 C C . TYR B 1 16 ? 9.805 12.297 16.594 1 82.75 16 TYR B C 1
ATOM 1469 O O . TYR B 1 16 ? 9.453 13.391 17.016 1 82.75 16 TYR B O 1
ATOM 1477 N N . GLN B 1 17 ? 9.156 11.156 16.734 1 75.38 17 GLN B N 1
ATOM 1478 C CA . GLN B 1 17 ? 7.945 11.234 17.531 1 75.38 17 GLN B CA 1
ATOM 1479 C C . GLN B 1 17 ? 8.266 11.125 19.031 1 75.38 17 GLN B C 1
ATOM 1481 O O . GLN B 1 17 ? 8.992 10.219 19.438 1 75.38 17 GLN B O 1
ATOM 1486 N N . ALA B 1 18 ? 8.211 12.086 19.766 1 58.94 18 ALA B N 1
ATOM 1487 C CA . ALA B 1 18 ? 8.633 12.422 21.125 1 58.94 18 ALA B CA 1
ATOM 1488 C C . ALA B 1 18 ? 8.242 11.328 22.109 1 58.94 18 ALA B C 1
ATOM 1490 O O . ALA B 1 18 ? 9.023 10.984 23 1 58.94 18 ALA B O 1
ATOM 1491 N N . PRO B 1 19 ? 7.078 10.852 22.047 1 60.06 19 PRO B N 1
ATOM 1492 C CA . PRO B 1 19 ? 6.738 9.992 23.188 1 60.06 19 PRO B CA 1
ATOM 1493 C C 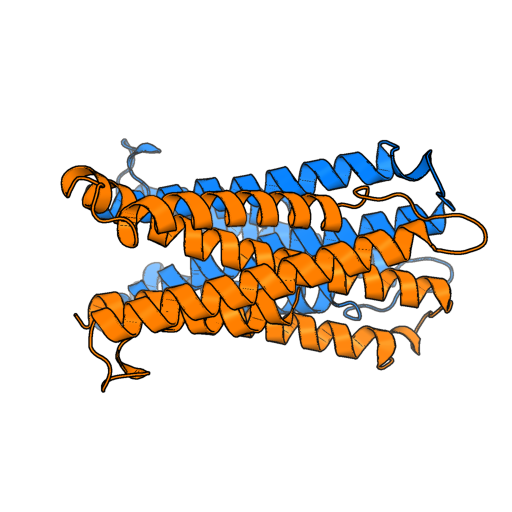. PRO B 1 19 ? 7.613 8.742 23.266 1 60.06 19 PRO B C 1
ATOM 1495 O O . PRO B 1 19 ? 7.781 8.172 24.344 1 60.06 19 PRO B O 1
ATOM 1498 N N . LEU B 1 20 ? 8.32 8.594 22.203 1 61.5 20 LEU B N 1
ATOM 1499 C CA . LEU B 1 20 ? 8.992 7.305 22.25 1 61.5 20 LEU B CA 1
ATOM 1500 C C . LEU B 1 20 ? 10.398 7.449 22.844 1 61.5 20 LEU B C 1
ATOM 1502 O O . LEU B 1 20 ? 10.867 6.566 23.547 1 61.5 20 LEU B O 1
ATOM 1506 N N . LEU B 1 21 ? 10.984 8.664 22.562 1 68.25 21 LEU B N 1
ATOM 1507 C CA . LEU B 1 21 ? 12.336 8.883 23.094 1 68.25 21 LEU B CA 1
ATOM 1508 C C . LEU B 1 21 ? 12.445 10.258 23.734 1 68.25 21 LEU B C 1
ATOM 1510 O O . LEU B 1 21 ? 13.234 11.094 23.297 1 68.25 21 LEU B O 1
ATOM 1514 N N . PRO B 1 22 ? 11.703 10.445 24.75 1 72.62 22 PRO B N 1
ATOM 1515 C CA . PRO B 1 22 ? 11.617 11.781 25.344 1 72.62 22 PRO B CA 1
ATOM 1516 C C . PRO B 1 22 ? 12.953 12.281 25.875 1 72.62 22 PRO B C 1
ATOM 1518 O O . PRO B 1 22 ? 13.148 13.492 26.031 1 72.62 22 PRO B O 1
ATOM 1521 N N . TRP B 1 23 ? 13.828 11.398 26.016 1 81.06 23 TRP B N 1
ATOM 1522 C CA . TRP B 1 23 ? 15.102 11.789 26.625 1 81.06 23 TRP B CA 1
ATOM 1523 C C . TRP B 1 23 ? 16.078 12.25 25.547 1 81.06 23 TRP B C 1
ATOM 1525 O O . TRP B 1 23 ? 17.109 12.867 25.859 1 81.06 23 TRP B O 1
ATOM 1535 N N . LEU B 1 24 ? 15.742 12.07 24.344 1 80.44 24 LEU B N 1
ATOM 1536 C CA . LEU B 1 24 ? 16.672 12.406 23.281 1 80.44 24 LEU B CA 1
ATOM 1537 C C . LEU B 1 24 ? 16.484 13.859 22.828 1 80.44 24 LEU B C 1
ATOM 1539 O O . LEU B 1 24 ? 15.359 14.344 22.75 1 80.44 24 LEU B O 1
ATOM 1543 N N . THR B 1 25 ? 17.594 14.492 22.625 1 85.94 25 THR B N 1
ATOM 1544 C CA . THR B 1 25 ? 17.594 15.82 22.031 1 85.94 25 THR B CA 1
ATOM 1545 C C . THR B 1 25 ? 17.203 15.742 20.547 1 85.94 25 THR B C 1
ATOM 1547 O O . THR B 1 25 ? 17.094 14.656 19.984 1 85.94 25 THR B O 1
ATOM 1550 N N . ARG B 1 26 ? 16.969 16.844 19.969 1 85.5 26 ARG B N 1
ATOM 1551 C CA . ARG B 1 26 ? 16.656 16.906 18.547 1 85.5 26 ARG B CA 1
ATOM 1552 C C . ARG B 1 26 ? 17.797 16.344 17.719 1 85.5 26 ARG B C 1
ATOM 1554 O O . ARG B 1 26 ? 17.578 15.633 16.734 1 85.5 26 ARG B O 1
ATOM 1561 N N . GLN B 1 27 ? 18.984 16.703 18.125 1 87.94 27 GLN B N 1
ATOM 1562 C CA . GLN B 1 27 ? 20.156 16.172 17.422 1 87.94 27 GLN B CA 1
ATOM 1563 C C . GLN B 1 27 ? 20.25 14.664 17.562 1 87.94 27 GLN B C 1
ATOM 1565 O O . GLN B 1 27 ? 20.641 13.969 16.625 1 87.94 27 GLN B O 1
ATOM 1570 N N . GLY B 1 28 ? 20 14.227 18.719 1 89.56 28 GLY B N 1
ATOM 1571 C CA . GLY B 1 28 ? 19.984 12.789 18.938 1 89.56 28 GLY B CA 1
ATOM 1572 C C . GLY B 1 28 ? 18.953 12.07 18.062 1 89.56 28 GLY B C 1
ATOM 1573 O O . GLY B 1 28 ? 19.25 11.016 17.5 1 89.56 28 GLY B O 1
ATOM 1574 N N . ARG B 1 29 ? 17.828 12.648 17.938 1 91.25 29 ARG B N 1
ATOM 1575 C CA . ARG B 1 29 ? 16.766 12.078 17.125 1 91.25 29 ARG B CA 1
ATOM 1576 C C . ARG B 1 29 ? 17.172 12.055 15.648 1 91.25 29 ARG B C 1
ATOM 1578 O O . ARG B 1 29 ? 16.906 11.086 14.938 1 91.25 29 ARG B O 1
ATOM 1585 N N . LYS B 1 30 ? 17.812 13.086 15.289 1 90.69 30 LYS B N 1
ATOM 1586 C CA . LYS B 1 30 ? 18.328 13.156 13.922 1 90.69 30 LYS B CA 1
ATOM 1587 C C . LYS B 1 30 ? 19.344 12.055 13.672 1 90.69 30 LYS B C 1
ATOM 1589 O O . LYS B 1 30 ? 19.359 11.438 12.602 1 90.69 30 LYS B O 1
ATOM 1594 N N . THR B 1 31 ? 20.156 11.859 14.633 1 92.31 31 THR B N 1
ATOM 1595 C CA . THR B 1 31 ? 21.188 10.828 14.516 1 92.31 31 THR B CA 1
ATOM 1596 C C . THR B 1 31 ? 20.531 9.445 14.406 1 92.31 31 THR B C 1
ATOM 1598 O O . THR B 1 31 ? 20.906 8.648 13.539 1 92.31 31 THR B O 1
ATOM 1601 N N . VAL B 1 32 ? 19.578 9.195 15.273 1 93.25 32 VAL B N 1
ATOM 1602 C CA . VAL B 1 32 ? 18.875 7.918 15.242 1 93.25 32 VAL B CA 1
ATOM 1603 C C . VAL B 1 32 ? 18.188 7.746 13.891 1 93.25 32 VAL B C 1
ATOM 1605 O O . VAL B 1 32 ? 18.25 6.672 13.289 1 93.25 32 VAL B O 1
ATOM 1608 N N . HIS B 1 33 ? 17.609 8.781 13.383 1 95.56 33 HIS B N 1
ATOM 1609 C CA . HIS B 1 33 ? 16.891 8.781 12.117 1 95.56 33 HIS B CA 1
ATOM 1610 C C . HIS B 1 33 ? 17.797 8.375 10.961 1 95.56 33 HIS B C 1
ATOM 1612 O O . HIS B 1 33 ? 17.5 7.414 10.242 1 95.56 33 HIS B O 1
ATOM 1618 N N . TRP B 1 34 ? 18.953 9.055 10.867 1 94.25 34 TRP B N 1
ATOM 1619 C CA . TRP B 1 34 ? 19.781 8.773 9.695 1 94.25 34 TRP B CA 1
ATOM 1620 C C . TRP B 1 34 ? 20.531 7.465 9.859 1 94.25 34 TRP B C 1
ATOM 1622 O O . TRP B 1 34 ? 20.812 6.77 8.883 1 94.25 34 TRP B O 1
ATOM 1632 N N . VAL B 1 35 ? 20.844 7.023 11.039 1 95.12 35 VAL B N 1
ATOM 1633 C CA . VAL B 1 35 ? 21.516 5.746 11.25 1 95.12 35 VAL B CA 1
ATOM 1634 C C . VAL B 1 35 ? 20.578 4.602 10.898 1 95.12 35 VAL B C 1
ATOM 1636 O O . VAL B 1 35 ? 20.969 3.67 10.188 1 95.12 35 VAL B O 1
ATOM 1639 N N . LEU B 1 36 ? 19.359 4.695 11.375 1 96.06 36 LEU B N 1
ATOM 1640 C CA . LEU B 1 36 ? 18.391 3.646 11.109 1 96.06 36 LEU B CA 1
ATOM 1641 C C . LEU B 1 36 ? 18.062 3.572 9.617 1 96.06 36 LEU B C 1
ATOM 1643 O O . LEU B 1 36 ? 17.906 2.48 9.062 1 96.06 36 LEU B O 1
ATOM 1647 N N . HIS B 1 37 ? 17.969 4.703 8.961 1 97.12 37 HIS B N 1
ATOM 1648 C CA . HIS B 1 37 ? 17.703 4.684 7.527 1 97.12 37 HIS B CA 1
ATOM 1649 C C . HIS B 1 37 ? 18.906 4.141 6.758 1 97.12 37 HIS B C 1
ATOM 1651 O O . HIS B 1 37 ? 18.75 3.482 5.73 1 97.12 37 HIS B O 1
ATOM 1657 N N . SER B 1 38 ? 20.141 4.371 7.234 1 96.5 38 SER B N 1
ATOM 1658 C CA . SER B 1 38 ? 21.328 3.795 6.613 1 96.5 38 SER B CA 1
ATOM 1659 C C . SER B 1 38 ? 21.344 2.275 6.75 1 96.5 38 SER B C 1
ATOM 1661 O O . SER B 1 38 ? 21.656 1.564 5.797 1 96.5 38 SER B O 1
ATOM 1663 N N . LEU B 1 39 ? 20.984 1.823 7.898 1 97.19 39 LEU B N 1
ATOM 1664 C CA . LEU B 1 39 ? 20.875 0.383 8.117 1 97.19 39 LEU B CA 1
ATOM 1665 C C . LEU B 1 39 ? 19.797 -0.225 7.234 1 97.19 39 LEU B C 1
ATOM 1667 O O . LEU B 1 39 ? 19.969 -1.318 6.691 1 97.19 39 LEU B O 1
ATOM 1671 N N . ALA B 1 40 ? 18.688 0.488 7.121 1 97.25 40 ALA B N 1
ATOM 1672 C CA . ALA B 1 40 ? 17.609 0.029 6.25 1 97.25 40 ALA B CA 1
ATOM 1673 C C . ALA B 1 40 ? 18.094 -0.103 4.809 1 97.25 40 ALA B C 1
ATOM 1675 O O . ALA B 1 40 ? 17.844 -1.121 4.156 1 97.25 40 ALA B O 1
ATOM 1676 N N . LEU B 1 41 ? 18.797 0.886 4.371 1 96.81 41 LEU B N 1
ATOM 1677 C CA . LEU B 1 41 ? 19.297 0.889 2.998 1 96.81 41 LEU B CA 1
ATOM 1678 C C . LEU B 1 41 ? 20.266 -0.264 2.771 1 96.81 41 LEU B C 1
ATOM 1680 O O . LEU B 1 41 ? 20.25 -0.89 1.708 1 96.81 41 LEU B O 1
ATOM 1684 N N . LEU B 1 42 ? 21.031 -0.512 3.713 1 96.5 42 LEU B N 1
ATOM 1685 C CA . LEU B 1 42 ? 21.984 -1.618 3.619 1 96.5 42 LEU B CA 1
ATOM 1686 C C . LEU B 1 42 ? 21.25 -2.953 3.537 1 96.5 42 LEU B C 1
ATOM 1688 O O . LEU B 1 42 ? 21.578 -3.795 2.697 1 96.5 42 LEU B O 1
ATOM 1692 N N . CYS B 1 43 ? 20.297 -3.156 4.383 1 96.88 43 CYS B N 1
ATOM 1693 C CA . CYS B 1 43 ? 19.516 -4.387 4.375 1 96.88 43 CYS B CA 1
ATOM 1694 C C . CYS B 1 43 ? 18.781 -4.562 3.049 1 96.88 43 CYS B C 1
ATOM 1696 O O . CYS B 1 43 ? 18.75 -5.664 2.498 1 96.88 43 CYS B O 1
ATOM 1698 N N . ILE B 1 44 ? 18.234 -3.516 2.584 1 96.19 44 ILE B N 1
ATOM 1699 C CA . ILE B 1 44 ? 17.484 -3.551 1.335 1 96.19 44 ILE B CA 1
ATOM 1700 C C . ILE B 1 44 ? 18.422 -3.871 0.176 1 96.19 44 ILE B C 1
ATOM 1702 O O . ILE B 1 44 ? 18.094 -4.684 -0.693 1 96.19 44 ILE B O 1
ATOM 1706 N N . ALA B 1 45 ? 19.594 -3.285 0.161 1 95.5 45 ALA B N 1
ATOM 1707 C CA . ALA B 1 45 ? 20.594 -3.553 -0.868 1 95.5 45 ALA B CA 1
ATOM 1708 C C . ALA B 1 45 ? 21.047 -5.012 -0.829 1 95.5 45 ALA B C 1
ATOM 1710 O O . ALA B 1 45 ? 21.188 -5.652 -1.874 1 95.5 45 ALA B O 1
ATOM 1711 N N . LEU B 1 46 ? 21.266 -5.492 0.356 1 96 46 LEU B N 1
ATOM 1712 C CA . LEU B 1 46 ? 21.656 -6.891 0.502 1 96 46 LEU B CA 1
ATOM 1713 C C . LEU B 1 46 ? 20.531 -7.816 0.055 1 96 46 LEU B C 1
ATOM 1715 O O . LEU B 1 46 ? 20.781 -8.859 -0.552 1 96 46 LEU B O 1
ATOM 1719 N N . GLY B 1 47 ? 19.312 -7.426 0.372 1 95 47 GLY B N 1
ATOM 1720 C CA . GLY B 1 47 ? 18.172 -8.195 -0.106 1 95 47 GLY B CA 1
ATOM 1721 C C . GLY B 1 47 ? 18.047 -8.211 -1.618 1 95 47 GLY B C 1
ATOM 1722 O O . GLY B 1 47 ? 17.75 -9.25 -2.213 1 95 47 GLY B O 1
ATOM 1723 N N . LEU B 1 48 ? 18.281 -7.129 -2.227 1 94.44 48 LEU B N 1
ATOM 1724 C CA . LEU B 1 48 ? 18.25 -7.031 -3.682 1 94.44 48 LEU B CA 1
ATOM 1725 C C . LEU B 1 48 ? 19.344 -7.887 -4.309 1 94.44 48 LEU B C 1
ATOM 1727 O O . LEU B 1 48 ? 19.109 -8.578 -5.305 1 94.44 48 LEU B O 1
ATOM 1731 N N . LEU B 1 49 ? 20.516 -7.801 -3.74 1 95 49 LEU B N 1
ATOM 1732 C CA . LEU B 1 49 ? 21.625 -8.609 -4.227 1 95 49 LEU B CA 1
ATOM 1733 C C . LEU B 1 49 ? 21.312 -10.102 -4.094 1 95 49 LEU B C 1
ATOM 1735 O O . LEU B 1 49 ? 21.578 -10.883 -5.012 1 95 49 LEU B O 1
ATOM 1739 N N . ALA B 1 50 ? 20.75 -10.492 -2.979 1 94.56 50 ALA B N 1
ATOM 1740 C CA . ALA B 1 50 ? 20.375 -11.891 -2.764 1 94.56 50 ALA B CA 1
ATOM 1741 C C . ALA B 1 50 ? 19.328 -12.336 -3.789 1 94.56 50 ALA B C 1
ATOM 1743 O O . ALA B 1 50 ? 19.422 -13.438 -4.336 1 94.56 50 ALA B O 1
ATOM 1744 N N . ALA B 1 51 ? 18.375 -11.484 -4.066 1 93 51 ALA B N 1
ATOM 1745 C CA . ALA B 1 51 ? 17.359 -11.812 -5.059 1 93 51 ALA B CA 1
ATOM 1746 C C . ALA B 1 51 ? 17.969 -11.961 -6.449 1 93 51 ALA B C 1
ATOM 1748 O O . ALA B 1 51 ? 17.656 -12.898 -7.184 1 93 51 ALA B O 1
ATOM 1749 N N . TYR B 1 52 ? 18.828 -11.062 -6.785 1 94.69 52 TYR B N 1
ATOM 1750 C CA . TYR B 1 52 ? 19.516 -11.109 -8.078 1 94.69 52 TYR B CA 1
ATOM 1751 C C . TYR B 1 52 ? 20.312 -12.398 -8.219 1 94.69 52 TYR B C 1
ATOM 1753 O O . TYR B 1 52 ? 20.234 -13.078 -9.25 1 94.69 52 TYR B O 1
ATOM 1761 N N . LYS B 1 53 ? 21.047 -12.773 -7.219 1 95.12 53 LYS B N 1
ATOM 1762 C CA . LYS B 1 53 ? 21.875 -13.977 -7.262 1 95.12 53 LYS B CA 1
ATOM 1763 C C . LYS B 1 53 ? 21 -15.234 -7.285 1 95.12 53 LYS B C 1
ATOM 1765 O O . LYS B 1 53 ? 21.312 -16.188 -7.992 1 95.12 53 LYS B O 1
ATOM 1770 N N . SER B 1 54 ? 19.938 -15.172 -6.496 1 93.31 54 SER B N 1
ATOM 1771 C CA . SER B 1 54 ? 19.031 -16.312 -6.477 1 93.31 54 SER B CA 1
ATOM 1772 C C . SER B 1 54 ? 18.438 -16.578 -7.859 1 93.31 54 SER B C 1
ATOM 1774 O O . SER B 1 54 ? 18.25 -17.734 -8.242 1 93.31 54 SER B O 1
ATOM 1776 N N . HIS B 1 55 ? 18.172 -15.602 -8.609 1 93.38 55 HIS B N 1
ATOM 1777 C CA . HIS B 1 55 ? 17.656 -15.719 -9.969 1 93.38 55 HIS B CA 1
ATOM 1778 C C . HIS B 1 55 ? 18.75 -16.156 -10.938 1 93.38 55 HIS B C 1
ATOM 1780 O O . HIS B 1 55 ? 18.562 -17.094 -11.711 1 93.38 55 HIS B O 1
ATOM 1786 N N . SER B 1 56 ? 19.875 -15.578 -10.836 1 93.62 56 SER B N 1
ATOM 1787 C CA . SER B 1 56 ? 20.953 -15.75 -11.805 1 93.62 56 SER B CA 1
ATOM 1788 C C . SER B 1 56 ? 21.641 -17.109 -11.648 1 93.62 56 SER B C 1
ATOM 1790 O O . SER B 1 56 ? 22.141 -17.672 -12.625 1 93.62 56 SER B O 1
ATOM 1792 N N . LEU B 1 57 ? 21.562 -17.672 -10.469 1 93.5 57 LEU B N 1
ATOM 1793 C CA . LEU B 1 57 ? 22.297 -18.891 -10.195 1 93.5 57 LEU B CA 1
ATOM 1794 C C . LEU B 1 57 ? 21.359 -20.094 -10.188 1 93.5 57 LEU B C 1
ATOM 1796 O O . LEU B 1 57 ? 21.781 -21.234 -9.945 1 93.5 57 LEU B O 1
ATOM 1800 N N . LYS B 1 58 ? 20.125 -19.766 -10.477 1 89.12 58 LYS B N 1
ATOM 1801 C CA . LYS B 1 58 ? 19.172 -20.875 -10.469 1 89.12 58 LYS B CA 1
ATOM 1802 C C . LYS B 1 58 ? 19.516 -21.891 -11.547 1 89.12 58 LYS B C 1
ATOM 1804 O O . LYS B 1 58 ? 19.844 -21.531 -12.68 1 89.12 58 LYS B O 1
ATOM 1809 N N . LEU B 1 59 ? 19.484 -23.219 -11.234 1 88.69 59 LEU B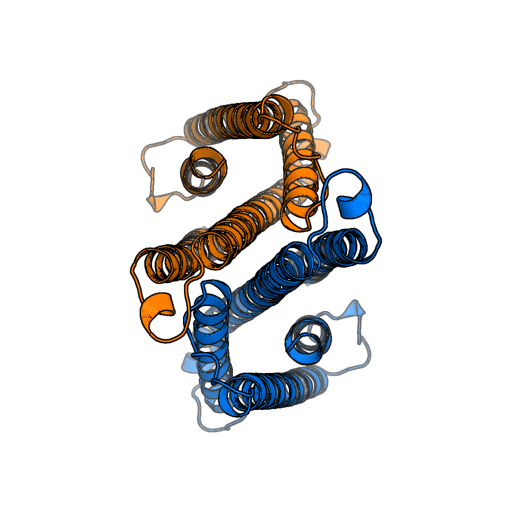 N 1
ATOM 1810 C CA . LEU B 1 59 ? 19.688 -24.328 -12.164 1 88.69 59 LEU B CA 1
ATOM 1811 C C . LEU B 1 59 ? 18.359 -25.031 -12.469 1 88.69 59 LEU B C 1
ATOM 1813 O O . LEU B 1 59 ? 17.469 -25.078 -11.625 1 88.69 59 LEU B O 1
ATOM 1817 N N . PRO B 1 60 ? 18.156 -25.516 -13.727 1 88.88 60 PRO B N 1
ATOM 1818 C CA . PRO B 1 60 ? 19.078 -25.578 -14.859 1 88.88 60 PRO B CA 1
ATOM 1819 C C . PRO B 1 60 ? 19.062 -24.297 -15.688 1 88.88 60 PRO B C 1
ATOM 1821 O O . PRO B 1 60 ? 19.969 -24.062 -16.484 1 88.88 60 PRO B O 1
ATOM 1824 N N . VAL B 1 61 ? 17.969 -23.484 -15.461 1 86.5 61 VAL B N 1
ATOM 1825 C CA . VAL B 1 61 ? 17.859 -22.266 -16.25 1 86.5 61 VAL B CA 1
ATOM 1826 C C . VAL B 1 61 ? 17.672 -21.078 -15.312 1 86.5 61 VAL B C 1
ATOM 1828 O O . VAL B 1 61 ? 16.781 -21.078 -14.453 1 86.5 61 VAL B O 1
ATOM 1831 N N . PRO B 1 62 ? 18.422 -20.062 -15.508 1 90.81 62 PRO B N 1
ATOM 1832 C CA . PRO B 1 62 ? 18.234 -18.859 -14.688 1 90.81 62 PRO B CA 1
ATOM 1833 C C . PRO B 1 62 ? 16.859 -18.234 -14.852 1 90.81 62 PRO B C 1
ATOM 1835 O O . PRO B 1 62 ? 16.234 -18.375 -15.906 1 90.81 62 PRO B O 1
ATOM 1838 N N . ILE B 1 63 ? 16.406 -17.688 -13.773 1 91.12 63 ILE B N 1
ATOM 1839 C CA . ILE B 1 63 ? 15.148 -16.969 -13.805 1 91.12 63 ILE B CA 1
ATOM 1840 C C . ILE B 1 63 ? 15.391 -15.523 -14.25 1 91.12 63 ILE B C 1
ATOM 1842 O O . ILE B 1 63 ? 16.297 -14.859 -13.758 1 91.12 63 ILE B O 1
ATOM 1846 N N . PRO B 1 64 ? 14.609 -15 -15.172 1 93.12 64 PRO B N 1
ATOM 1847 C CA . PRO B 1 64 ? 14.75 -13.594 -15.539 1 93.12 64 PRO B CA 1
ATOM 1848 C C . PRO B 1 64 ? 14.508 -12.648 -14.367 1 93.12 64 PRO B C 1
ATOM 1850 O O . PRO B 1 64 ? 13.672 -12.93 -13.508 1 93.12 64 PRO B O 1
ATOM 1853 N N . ASN B 1 65 ? 15.266 -11.555 -14.414 1 93.69 65 ASN B N 1
ATOM 1854 C CA . ASN B 1 65 ? 15.078 -10.523 -13.398 1 93.69 65 ASN B CA 1
ATOM 1855 C C . ASN B 1 65 ? 14.133 -9.422 -13.875 1 93.69 65 ASN B C 1
ATOM 1857 O O . ASN B 1 65 ? 14 -9.195 -15.086 1 93.69 65 ASN B O 1
ATOM 1861 N N . TRP B 1 66 ? 13.438 -8.711 -12.875 1 94.62 66 TRP B N 1
ATOM 1862 C CA . TRP B 1 66 ? 12.711 -7.469 -13.109 1 94.62 66 TRP B CA 1
ATOM 1863 C C . TRP B 1 66 ? 11.586 -7.676 -14.117 1 94.62 66 TRP B C 1
ATOM 1865 O O . TRP B 1 66 ? 11.422 -6.879 -15.047 1 94.62 66 TRP B O 1
ATOM 1875 N N . TYR B 1 67 ? 10.852 -8.703 -13.922 1 95.44 67 TYR B N 1
ATOM 1876 C CA . TYR B 1 67 ? 9.797 -8.961 -14.898 1 95.44 67 TYR B CA 1
ATOM 1877 C C . TYR B 1 67 ? 8.422 -8.812 -14.266 1 95.44 67 TYR B C 1
ATOM 1879 O O . TYR B 1 67 ? 7.449 -8.492 -14.953 1 95.44 67 TYR B O 1
ATOM 1887 N N . SER B 1 68 ? 8.359 -9.055 -12.992 1 97.44 68 SER B N 1
ATOM 1888 C CA . SER B 1 68 ? 7.055 -9.219 -12.352 1 97.44 68 SER B CA 1
ATOM 1889 C C . SER B 1 68 ? 6.52 -7.883 -11.844 1 97.44 68 SER B C 1
ATOM 1891 O O . SER B 1 68 ? 7.281 -6.934 -11.656 1 97.44 68 SER B O 1
ATOM 1893 N N . PRO B 1 69 ? 5.227 -7.746 -11.617 1 98.31 69 PRO B N 1
ATOM 1894 C CA . PRO B 1 69 ? 4.684 -6.535 -10.992 1 98.31 69 PRO B CA 1
ATOM 1895 C C . PRO B 1 69 ? 5.367 -6.195 -9.664 1 98.31 69 PRO B C 1
ATOM 1897 O O . PRO B 1 69 ? 5.672 -5.031 -9.406 1 98.31 69 PRO B O 1
ATOM 1900 N N . HIS B 1 70 ? 5.621 -7.195 -8.867 1 98.31 70 HIS B N 1
ATOM 1901 C CA . HIS B 1 70 ? 6.332 -6.98 -7.613 1 98.31 70 HIS B CA 1
ATOM 1902 C C . HIS B 1 70 ? 7.691 -6.328 -7.852 1 98.31 70 HIS B C 1
ATOM 1904 O O . HIS B 1 70 ? 8.047 -5.363 -7.172 1 98.31 70 HIS B O 1
ATOM 1910 N N . SER B 1 71 ? 8.406 -6.879 -8.812 1 97.75 71 SER B N 1
ATOM 1911 C CA . SER B 1 71 ? 9.758 -6.363 -9.039 1 97.75 71 SER B CA 1
ATOM 1912 C C . SER B 1 71 ? 9.719 -4.938 -9.57 1 97.75 71 SER B C 1
ATOM 1914 O O . SER B 1 71 ? 10.602 -4.129 -9.258 1 97.75 71 SER B O 1
ATOM 1916 N N . PHE B 1 72 ? 8.711 -4.586 -10.336 1 98.38 72 PHE B N 1
ATOM 1917 C CA . PHE B 1 72 ? 8.57 -3.215 -10.812 1 98.38 72 PHE B CA 1
ATOM 1918 C C . PHE B 1 72 ? 8.297 -2.266 -9.656 1 98.38 72 PHE B C 1
ATOM 1920 O O . PHE B 1 72 ? 8.922 -1.204 -9.555 1 98.38 72 PHE B O 1
ATOM 1927 N N . LEU B 1 73 ? 7.391 -2.633 -8.852 1 98.38 73 LEU B N 1
ATOM 1928 C CA . LEU B 1 73 ? 7.074 -1.812 -7.684 1 98.38 73 LEU B CA 1
ATOM 1929 C C . LEU B 1 73 ? 8.289 -1.688 -6.766 1 98.38 73 LEU B C 1
ATOM 1931 O O . LEU B 1 73 ? 8.609 -0.592 -6.297 1 98.38 73 LEU B O 1
ATOM 1935 N N . GLY B 1 74 ? 8.922 -2.795 -6.547 1 97.75 74 GLY B N 1
ATOM 1936 C CA . GLY B 1 74 ? 10.094 -2.801 -5.684 1 97.75 74 GLY B CA 1
ATOM 1937 C C . GLY B 1 74 ? 11.219 -1.931 -6.203 1 97.75 74 GLY B C 1
ATOM 1938 O O . GLY B 1 74 ? 11.805 -1.15 -5.449 1 97.75 74 GLY B O 1
ATOM 1939 N N . LEU B 1 75 ? 11.477 -2.043 -7.465 1 96.88 75 LEU B N 1
ATOM 1940 C CA . LEU B 1 75 ? 12.562 -1.273 -8.062 1 96.88 75 LEU B CA 1
ATOM 1941 C C . LEU B 1 75 ? 12.25 0.219 -8.039 1 96.88 75 LEU B C 1
ATOM 1943 O O . LEU B 1 75 ? 13.133 1.036 -7.75 1 96.88 75 LEU B O 1
ATOM 1947 N N . THR B 1 76 ? 11.047 0.552 -8.359 1 97.81 76 THR B N 1
ATOM 1948 C CA . THR B 1 76 ? 10.625 1.948 -8.305 1 97.81 76 THR B CA 1
ATOM 1949 C C . THR B 1 76 ? 10.773 2.504 -6.891 1 97.81 76 THR B C 1
ATOM 1951 O O . THR B 1 76 ? 11.289 3.609 -6.703 1 97.81 76 THR B O 1
ATOM 1954 N N . THR B 1 77 ? 10.367 1.734 -5.926 1 98.12 77 THR B N 1
ATOM 1955 C CA . THR B 1 77 ? 10.453 2.135 -4.523 1 98.12 77 THR B CA 1
ATOM 1956 C C . THR B 1 77 ? 11.906 2.354 -4.109 1 98.12 77 THR B C 1
ATOM 1958 O O . THR B 1 77 ? 12.227 3.363 -3.48 1 98.12 77 THR B O 1
ATOM 1961 N N . MET B 1 78 ? 12.758 1.469 -4.539 1 96.75 78 MET B N 1
ATOM 1962 C CA . MET B 1 78 ? 14.164 1.558 -4.168 1 96.75 78 MET B CA 1
ATOM 1963 C C . MET B 1 78 ? 14.828 2.77 -4.816 1 96.75 78 MET B C 1
ATOM 1965 O O . MET B 1 78 ? 15.664 3.432 -4.199 1 96.75 78 MET B O 1
ATOM 1969 N N . ALA B 1 79 ? 14.461 3.004 -6.02 1 97.12 79 ALA B N 1
ATOM 1970 C CA . ALA B 1 79 ? 14.992 4.18 -6.699 1 97.12 79 ALA B CA 1
ATOM 1971 C C . ALA B 1 79 ? 14.586 5.461 -5.98 1 97.12 79 ALA B C 1
ATOM 1973 O O . ALA B 1 79 ? 15.414 6.336 -5.734 1 97.12 79 ALA B O 1
ATOM 1974 N N . LEU B 1 80 ? 13.336 5.57 -5.625 1 97.88 80 LEU B N 1
ATOM 1975 C CA . LEU B 1 80 ? 12.836 6.742 -4.914 1 97.88 80 LEU B CA 1
ATOM 1976 C C . LEU B 1 80 ? 13.492 6.871 -3.545 1 97.88 80 LEU B C 1
ATOM 1978 O O . LEU B 1 80 ? 13.82 7.977 -3.105 1 97.88 80 LEU B O 1
ATOM 1982 N N . LEU B 1 81 ? 13.688 5.746 -2.92 1 97.75 81 LEU B N 1
ATOM 1983 C CA . LEU B 1 81 ? 14.328 5.742 -1.61 1 97.75 81 LEU B CA 1
ATOM 1984 C C . LEU B 1 81 ? 15.766 6.238 -1.71 1 97.75 81 LEU B C 1
ATOM 1986 O O . LEU B 1 81 ? 16.219 7.02 -0.87 1 97.75 81 LEU B O 1
ATOM 1990 N N . ALA B 1 82 ? 16.469 5.789 -2.713 1 96.44 82 ALA B N 1
ATOM 1991 C CA . ALA B 1 82 ? 17.859 6.207 -2.914 1 96.44 82 ALA B CA 1
ATOM 1992 C C . ALA B 1 82 ? 17.953 7.711 -3.158 1 96.44 82 ALA B C 1
ATOM 1994 O O . ALA B 1 82 ? 18.797 8.391 -2.576 1 96.44 82 ALA B O 1
ATOM 1995 N N . VAL B 1 83 ? 17.062 8.203 -3.99 1 97.25 83 VAL B N 1
ATOM 1996 C CA . VAL B 1 83 ? 17.031 9.633 -4.273 1 97.25 83 VAL B CA 1
ATOM 1997 C C . VAL B 1 83 ? 16.719 10.406 -2.992 1 97.25 83 VAL B C 1
ATOM 1999 O O . VAL B 1 83 ? 17.406 11.383 -2.672 1 97.25 83 VAL B O 1
ATOM 2002 N N . GLN B 1 84 ? 15.719 9.938 -2.295 1 97.06 84 GLN B N 1
ATOM 2003 C CA . GLN B 1 84 ? 15.352 10.562 -1.03 1 97.06 84 GLN B CA 1
ATOM 2004 C C . GLN B 1 84 ? 16.531 10.594 -0.062 1 97.06 84 GLN B C 1
ATOM 2006 O O . GLN B 1 84 ? 16.766 11.602 0.597 1 97.06 84 GLN B O 1
ATOM 2011 N N . PHE B 1 85 ? 17.219 9.5 0.052 1 96.38 85 PHE B N 1
ATOM 2012 C CA . PHE B 1 85 ? 18.328 9.375 0.985 1 96.38 85 PHE B CA 1
ATOM 2013 C C . PHE B 1 85 ? 19.453 10.328 0.611 1 96.38 85 PHE B C 1
ATOM 2015 O O . PHE B 1 85 ? 19.984 11.047 1.465 1 96.38 85 PHE B O 1
ATOM 2022 N N . VAL B 1 86 ? 19.797 10.445 -0.652 1 95.31 86 VAL B N 1
ATOM 2023 C CA . VAL B 1 86 ? 20.922 11.25 -1.114 1 95.31 86 VAL B CA 1
ATOM 2024 C C . VAL B 1 86 ? 20.594 12.734 -0.971 1 95.31 86 VAL B C 1
ATOM 2026 O O . VAL B 1 86 ? 21.391 13.516 -0.446 1 95.31 86 VAL B O 1
ATOM 2029 N N . VAL B 1 87 ? 19.406 13.117 -1.399 1 95.38 87 VAL B N 1
ATOM 2030 C CA . VAL B 1 87 ? 19 14.516 -1.355 1 95.38 87 VAL B CA 1
ATOM 2031 C C . VAL B 1 87 ? 18.922 14.992 0.094 1 95.38 87 VAL B C 1
ATOM 2033 O O . VAL B 1 87 ? 19.453 16.047 0.434 1 95.38 87 VAL B O 1
ATOM 2036 N N . ALA B 1 88 ? 18.391 14.18 0.915 1 95 88 ALA B N 1
ATOM 2037 C CA . ALA B 1 88 ? 18.219 14.586 2.309 1 95 88 ALA B CA 1
ATOM 2038 C C . ALA B 1 88 ? 19.562 14.562 3.047 1 95 88 ALA B C 1
ATOM 2040 O O . ALA B 1 88 ? 19.828 15.445 3.863 1 95 88 ALA B O 1
ATOM 20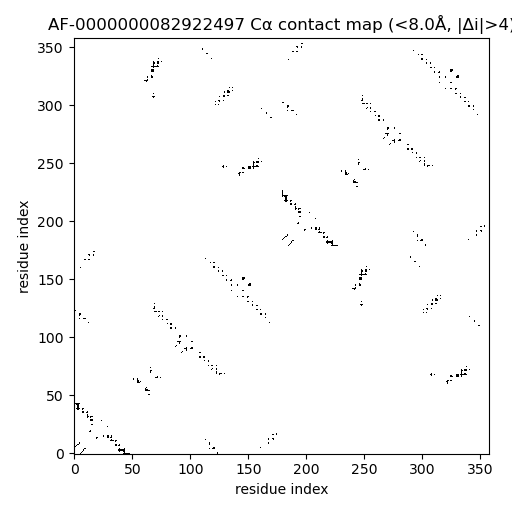41 N N . ALA B 1 89 ? 20.375 13.633 2.809 1 93.12 89 ALA B N 1
ATOM 2042 C CA . ALA B 1 89 ? 21.688 13.578 3.436 1 93.12 89 ALA B CA 1
ATOM 2043 C C . ALA B 1 89 ? 22.531 14.781 3.031 1 93.12 89 ALA B C 1
ATOM 2045 O O . ALA B 1 89 ? 23.234 15.359 3.865 1 93.12 89 ALA B O 1
ATOM 2046 N N . SER B 1 90 ? 22.453 15.188 1.819 1 92.94 90 SER B N 1
ATOM 2047 C CA . SER B 1 90 ? 23.219 16.328 1.336 1 92.94 90 SER B CA 1
ATOM 2048 C C . SER B 1 90 ? 22.719 17.641 1.94 1 92.94 90 SER B C 1
ATOM 2050 O O . SER B 1 90 ? 23.484 18.562 2.172 1 92.94 90 SER B O 1
ATOM 2052 N N . ALA B 1 91 ? 21.484 17.656 2.229 1 93.44 91 ALA B N 1
ATOM 2053 C CA . ALA B 1 91 ? 20.875 18.891 2.721 1 93.44 91 ALA B CA 1
ATOM 2054 C C . ALA B 1 91 ? 21.016 19 4.238 1 93.44 91 ALA B C 1
ATOM 2056 O O . ALA B 1 91 ? 21.266 20.078 4.766 1 93.44 91 ALA B O 1
ATOM 2057 N N . TYR B 1 92 ? 20.938 17.875 4.891 1 91.69 92 TYR B N 1
ATOM 2058 C CA . TYR B 1 92 ? 20.781 17.969 6.34 1 91.69 92 TYR B CA 1
ATOM 2059 C C . TYR B 1 92 ? 22.031 17.484 7.062 1 91.69 92 TYR B C 1
ATOM 2061 O O . TYR B 1 92 ? 22.234 17.797 8.242 1 91.69 92 TYR B O 1
ATOM 2069 N N . LEU B 1 93 ? 22.812 16.734 6.434 1 87.44 93 LEU B N 1
ATOM 2070 C CA . LEU B 1 93 ? 24.031 16.25 7.082 1 87.44 93 LEU B CA 1
ATOM 2071 C C . LEU B 1 93 ? 25.234 17.078 6.645 1 87.44 93 LEU B C 1
ATOM 2073 O O . LEU B 1 93 ? 26.234 17.141 7.363 1 87.44 93 LEU B O 1
ATOM 2077 N N . TYR B 1 94 ? 25.156 17.734 5.441 1 81.62 94 TYR B N 1
ATOM 2078 C CA . TYR B 1 94 ? 26.25 18.531 4.926 1 81.62 94 TYR B CA 1
ATOM 2079 C C . TYR B 1 94 ? 26.078 20 5.285 1 81.62 94 TYR B C 1
ATOM 2081 O O . TYR B 1 94 ? 24.984 20.562 5.102 1 81.62 94 TYR B O 1
ATOM 2089 N N . PRO B 1 95 ? 26.969 20.797 5.898 1 82.62 95 PRO B N 1
ATOM 2090 C CA . PRO B 1 95 ? 26.844 22.172 6.383 1 82.62 95 PRO B CA 1
ATOM 2091 C C . PRO B 1 95 ? 26.719 23.188 5.254 1 82.62 95 PRO B C 1
ATOM 2093 O O . PRO B 1 95 ? 26.281 24.312 5.477 1 82.62 95 PRO B O 1
ATOM 2096 N N . GLY B 1 96 ? 26.641 22.75 4 1 86.31 96 GLY B N 1
ATOM 2097 C CA . GLY B 1 96 ? 26.719 23.703 2.906 1 86.31 96 GLY B CA 1
ATOM 2098 C C . GLY B 1 96 ? 25.359 24.047 2.33 1 86.31 96 GLY B C 1
ATOM 2099 O O . GLY B 1 96 ? 25.234 25.016 1.563 1 86.31 96 GLY B O 1
ATOM 2100 N N . ALA B 1 97 ? 24.297 23.484 2.82 1 87.69 97 ALA B N 1
ATOM 2101 C CA . ALA B 1 97 ? 22.984 23.766 2.258 1 87.69 97 ALA B CA 1
ATOM 2102 C C . ALA B 1 97 ? 22.375 25 2.91 1 87.69 97 ALA B C 1
ATOM 2104 O O . ALA B 1 97 ? 22.484 25.188 4.125 1 87.69 97 ALA B O 1
ATOM 2105 N N . SER B 1 98 ? 21.781 25.859 2.135 1 93 98 SER B N 1
ATOM 2106 C CA . SER B 1 98 ? 21.172 27.078 2.656 1 93 98 SER B CA 1
ATOM 2107 C C . SER B 1 98 ? 19.953 26.75 3.518 1 93 98 SER B C 1
ATOM 2109 O O . SER B 1 98 ? 19.312 25.719 3.324 1 93 98 SER B O 1
ATOM 2111 N N . LEU B 1 99 ? 19.672 27.625 4.402 1 91.44 99 LEU B N 1
ATOM 2112 C CA . LEU B 1 99 ? 18.484 27.484 5.25 1 91.44 99 LEU B CA 1
ATOM 2113 C C . LEU B 1 99 ? 17.219 27.469 4.41 1 91.44 99 LEU B C 1
ATOM 2115 O O . LEU B 1 99 ? 16.297 26.688 4.684 1 91.44 99 LEU B O 1
ATOM 2119 N N . ALA B 1 100 ? 17.266 28.344 3.432 1 93.38 100 ALA B N 1
ATOM 2120 C CA . ALA B 1 100 ? 16.109 28.406 2.545 1 93.38 100 ALA B CA 1
ATOM 2121 C C . ALA B 1 100 ? 15.844 27.062 1.869 1 93.38 100 ALA B C 1
ATOM 2123 O O . ALA B 1 100 ? 14.695 26.625 1.768 1 93.38 100 ALA B O 1
ATOM 2124 N N . PHE B 1 101 ? 16.844 26.5 1.448 1 93.62 101 PHE B N 1
ATOM 2125 C CA . PHE B 1 101 ? 16.734 25.203 0.792 1 93.62 101 PHE B CA 1
ATOM 2126 C C . PHE B 1 101 ? 16.234 24.141 1.768 1 93.62 101 PHE B C 1
ATOM 2128 O O . PHE B 1 101 ? 15.344 23.359 1.435 1 93.62 101 PHE B O 1
ATOM 2135 N N . ARG B 1 102 ? 16.672 24.094 2.963 1 93.5 102 ARG B N 1
ATOM 2136 C CA . ARG B 1 102 ? 16.281 23.125 3.984 1 93.5 102 ARG B CA 1
ATOM 2137 C C . ARG B 1 102 ? 14.805 23.297 4.355 1 93.5 102 ARG B C 1
ATOM 2139 O O . ARG B 1 102 ? 14.086 22.297 4.516 1 93.5 102 ARG B O 1
ATOM 2146 N N . LEU B 1 103 ? 14.398 24.516 4.41 1 92.81 103 LEU B N 1
ATOM 2147 C CA . LEU B 1 103 ? 13.016 24.797 4.781 1 92.81 103 LEU B CA 1
ATOM 2148 C C . LEU B 1 103 ? 12.062 24.391 3.668 1 92.81 103 LEU B C 1
ATOM 2150 O O . LEU B 1 103 ? 10.953 23.922 3.938 1 92.81 103 LEU B O 1
ATOM 2154 N N . ALA B 1 104 ? 12.539 24.578 2.447 1 92.81 104 ALA B N 1
ATOM 2155 C CA . ALA B 1 104 ? 11.711 24.188 1.304 1 92.81 104 ALA B CA 1
ATOM 2156 C C . ALA B 1 104 ? 11.648 22.672 1.16 1 92.81 104 ALA B C 1
ATOM 2158 O O . ALA B 1 104 ? 10.617 22.125 0.771 1 92.81 104 ALA B O 1
ATOM 2159 N N . LEU B 1 105 ? 12.688 21.984 1.529 1 94.38 105 LEU B N 1
ATOM 2160 C CA . LEU B 1 105 ? 12.812 20.547 1.347 1 94.38 105 LEU B CA 1
ATOM 2161 C C . LEU B 1 105 ? 12.062 19.797 2.447 1 94.38 105 LEU B C 1
ATOM 2163 O O . LEU B 1 105 ? 11.609 18.656 2.236 1 94.38 105 LEU B O 1
ATOM 2167 N N . GLY B 1 106 ? 11.883 20.375 3.57 1 93.56 106 GLY B N 1
ATOM 2168 C CA . GLY B 1 106 ? 11.344 19.75 4.766 1 93.56 106 GLY B CA 1
ATOM 2169 C C . GLY B 1 106 ? 10.008 19.062 4.523 1 93.56 106 GLY B C 1
ATOM 2170 O O . GLY B 1 106 ? 9.906 17.844 4.637 1 93.56 106 GLY B O 1
ATOM 2171 N N . PRO B 1 107 ? 9.07 19.844 4.059 1 92.81 107 PRO B N 1
ATOM 2172 C CA . PRO B 1 107 ? 7.75 19.25 3.838 1 92.81 107 PRO B CA 1
ATOM 2173 C C . PRO B 1 107 ? 7.758 18.172 2.746 1 92.81 107 PRO B C 1
ATOM 2175 O O . PRO B 1 107 ? 7.051 17.172 2.854 1 92.81 107 PRO B O 1
ATOM 2178 N N . LEU B 1 108 ? 8.523 18.438 1.738 1 93.88 108 LEU B N 1
ATOM 2179 C CA . LEU B 1 108 ? 8.617 17.469 0.654 1 93.88 108 LEU B CA 1
ATOM 2180 C C . LEU B 1 108 ? 9.297 16.188 1.13 1 93.88 108 LEU B C 1
ATOM 2182 O O . LEU B 1 108 ? 8.867 15.078 0.787 1 93.88 108 LEU B O 1
ATOM 2186 N N . HIS B 1 109 ? 10.352 16.328 1.896 1 95.5 109 HIS B N 1
ATOM 2187 C CA . HIS B 1 109 ? 11.078 15.195 2.453 1 95.5 109 HIS B CA 1
ATOM 2188 C C . HIS B 1 109 ? 10.18 14.367 3.371 1 95.5 109 HIS B C 1
ATOM 2190 O O . HIS B 1 109 ? 10.172 13.141 3.289 1 95.5 109 HIS B O 1
ATOM 2196 N N . LYS B 1 110 ? 9.398 15.031 4.148 1 93.5 110 LYS B N 1
ATOM 2197 C CA . LYS B 1 110 ? 8.508 14.344 5.082 1 93.5 110 LYS B CA 1
ATOM 2198 C C . LYS B 1 110 ? 7.426 13.57 4.34 1 93.5 110 LYS B C 1
ATOM 2200 O O . LYS B 1 110 ? 7.16 12.414 4.648 1 93.5 110 LYS B O 1
ATOM 2205 N N . PHE B 1 111 ? 6.844 14.18 3.383 1 94.38 111 PHE B N 1
ATOM 2206 C CA . PHE B 1 111 ? 5.82 13.508 2.588 1 94.38 111 PHE B CA 1
ATOM 2207 C C . PHE B 1 111 ? 6.41 12.32 1.836 1 94.38 111 PHE B C 1
ATOM 2209 O O . PHE B 1 111 ? 5.871 11.211 1.89 1 94.38 111 PHE B O 1
ATOM 2216 N N . SER B 1 112 ? 7.473 12.602 1.129 1 96.12 112 SER B N 1
ATOM 2217 C CA . SER B 1 112 ? 8.07 11.57 0.289 1 96.12 112 SER B CA 1
ATOM 2218 C C . SER B 1 112 ? 8.57 10.398 1.126 1 96.12 112 SER B C 1
ATOM 2220 O O . SER B 1 112 ? 8.516 9.25 0.688 1 96.12 112 SER B O 1
ATOM 2222 N N . GLY B 1 113 ? 9.117 10.688 2.291 1 95.75 113 GLY B N 1
ATOM 2223 C CA . GLY B 1 113 ? 9.562 9.617 3.176 1 95.75 113 GLY B CA 1
ATOM 2224 C C . GLY B 1 113 ? 8.453 8.656 3.547 1 95.75 113 GLY B C 1
ATOM 2225 O O . GLY B 1 113 ? 8.625 7.438 3.445 1 95.75 113 GLY B O 1
ATOM 2226 N N . LYS B 1 114 ? 7.324 9.141 3.963 1 95.69 114 LYS B N 1
ATOM 2227 C CA . LYS B 1 114 ? 6.18 8.305 4.301 1 95.69 114 LYS B CA 1
ATOM 2228 C C . LYS B 1 114 ? 5.68 7.535 3.082 1 95.69 114 LYS B C 1
ATOM 2230 O O . LYS B 1 114 ? 5.363 6.348 3.178 1 95.69 114 LYS B O 1
ATOM 2235 N N . ALA B 1 115 ? 5.602 8.234 1.995 1 96.94 115 ALA B N 1
ATOM 2236 C CA . ALA B 1 115 ? 5.105 7.629 0.764 1 96.94 115 ALA B CA 1
ATOM 2237 C C . ALA B 1 115 ? 5.992 6.469 0.327 1 96.94 115 ALA B C 1
ATOM 2239 O O . ALA B 1 115 ? 5.492 5.402 -0.038 1 96.94 115 ALA B O 1
ATOM 2240 N N . VAL B 1 116 ? 7.266 6.711 0.362 1 97.81 116 VAL B N 1
ATOM 2241 C CA . VAL B 1 116 ? 8.211 5.676 -0.041 1 97.81 116 VAL B CA 1
ATOM 2242 C C . VAL B 1 116 ? 8.117 4.488 0.915 1 97.81 116 VAL B C 1
ATOM 2244 O O . VAL B 1 116 ? 8.195 3.334 0.49 1 97.81 116 VAL B O 1
ATOM 2247 N N . TRP B 1 117 ? 7.992 4.738 2.17 1 98.25 117 TRP B N 1
ATOM 2248 C CA . TRP B 1 117 ? 7.852 3.66 3.141 1 98.25 117 TRP B CA 1
ATOM 2249 C C . TRP B 1 117 ? 6.598 2.842 2.865 1 98.25 117 TRP B C 1
ATOM 2251 O O . TRP B 1 117 ? 6.633 1.609 2.883 1 98.25 117 TRP B O 1
ATOM 2261 N N . VAL B 1 118 ? 5.5 3.469 2.576 1 98.06 118 VAL B N 1
ATOM 2262 C CA . VAL B 1 118 ? 4.25 2.783 2.271 1 98.06 118 VAL B CA 1
ATOM 2263 C C . VAL B 1 118 ? 4.406 1.96 0.995 1 98.06 118 VAL B C 1
ATOM 2265 O O . VAL B 1 118 ? 3.926 0.828 0.916 1 98.06 118 VAL B O 1
ATOM 2268 N N . MET B 1 119 ? 5.023 2.551 0.03 1 98.5 119 MET B N 1
ATOM 2269 C CA . MET B 1 119 ? 5.324 1.799 -1.185 1 98.5 119 MET B CA 1
ATOM 2270 C C . MET B 1 119 ? 6.164 0.565 -0.866 1 98.5 119 MET B C 1
ATOM 2272 O O . MET B 1 119 ? 5.996 -0.483 -1.491 1 98.5 119 MET B O 1
ATOM 2276 N N . GLY B 1 120 ? 7.113 0.718 0.028 1 98.5 120 GLY B N 1
ATOM 2277 C CA . GLY B 1 120 ? 7.898 -0.419 0.48 1 98.5 120 GLY B CA 1
ATOM 2278 C C . GLY B 1 120 ? 7.055 -1.516 1.104 1 98.5 120 GLY B C 1
ATOM 2279 O O . GLY B 1 120 ? 7.27 -2.699 0.833 1 98.5 120 GLY B O 1
ATOM 2280 N N . LEU B 1 121 ? 6.129 -1.14 1.938 1 98.5 121 LEU B N 1
ATOM 2281 C CA . LEU B 1 121 ? 5.211 -2.113 2.516 1 98.5 121 LEU B CA 1
ATOM 2282 C C . LEU B 1 121 ? 4.391 -2.801 1.428 1 98.5 121 LEU B C 1
ATOM 2284 O O . LEU B 1 121 ? 4.145 -4.008 1.498 1 98.5 121 LEU B O 1
ATOM 2288 N N . ALA B 1 122 ? 3.965 -2.045 0.435 1 98.56 122 ALA B N 1
ATOM 2289 C CA . ALA B 1 122 ? 3.221 -2.615 -0.685 1 98.56 122 ALA B CA 1
ATOM 2290 C C . ALA B 1 122 ? 4.078 -3.607 -1.465 1 98.56 122 ALA B C 1
ATOM 2292 O O . ALA B 1 122 ? 3.58 -4.629 -1.94 1 98.56 122 ALA B O 1
ATOM 2293 N N . ALA B 1 123 ? 5.324 -3.277 -1.577 1 98.44 123 ALA B N 1
ATOM 2294 C CA . ALA B 1 123 ? 6.238 -4.203 -2.24 1 98.44 123 ALA B CA 1
ATOM 2295 C C . ALA B 1 123 ? 6.387 -5.496 -1.444 1 98.44 123 ALA B C 1
ATOM 2297 O O . ALA B 1 123 ? 6.414 -6.586 -2.02 1 98.44 123 ALA B O 1
ATOM 2298 N N . ILE B 1 124 ? 6.5 -5.379 -0.143 1 98.31 124 ILE B N 1
ATOM 2299 C CA . ILE B 1 124 ? 6.527 -6.566 0.705 1 98.31 124 ILE B CA 1
ATOM 2300 C C . ILE B 1 124 ? 5.254 -7.379 0.499 1 98.31 124 ILE B C 1
ATOM 2302 O O . ILE B 1 124 ? 5.309 -8.602 0.351 1 98.31 124 ILE B O 1
ATOM 2306 N N . ALA B 1 125 ? 4.145 -6.691 0.449 1 98.62 125 ALA B N 1
ATOM 2307 C CA . ALA B 1 125 ? 2.846 -7.344 0.296 1 98.62 125 ALA B CA 1
ATOM 2308 C C . ALA B 1 125 ? 2.766 -8.102 -1.025 1 98.62 125 ALA B C 1
ATOM 2310 O O . ALA B 1 125 ? 2.348 -9.266 -1.059 1 98.62 125 ALA B O 1
ATOM 2311 N N . THR B 1 126 ? 3.18 -7.457 -2.09 1 98.69 126 THR B N 1
ATOM 2312 C CA . THR B 1 126 ? 3.1 -8.102 -3.395 1 98.69 126 THR B CA 1
ATOM 2313 C C . THR B 1 126 ? 4.113 -9.234 -3.502 1 98.69 126 THR B C 1
ATOM 2315 O O . THR B 1 126 ? 3.869 -10.234 -4.184 1 98.69 126 THR B O 1
ATOM 2318 N N . GLY B 1 127 ? 5.234 -9.094 -2.865 1 98.06 127 GLY B N 1
ATOM 2319 C CA . GLY B 1 127 ? 6.188 -10.195 -2.809 1 98.06 127 GLY B CA 1
ATOM 2320 C C . GLY B 1 127 ? 5.656 -11.406 -2.062 1 98.06 127 GLY B C 1
ATOM 2321 O O . GLY B 1 127 ? 5.848 -12.539 -2.5 1 98.06 127 GLY B O 1
ATOM 2322 N N . LEU B 1 128 ? 5.066 -11.094 -0.925 1 97.69 128 LEU B N 1
ATOM 2323 C CA . LEU B 1 128 ? 4.434 -12.156 -0.152 1 97.69 128 LEU B CA 1
ATOM 2324 C C . LEU B 1 128 ? 3.373 -12.875 -0.983 1 97.69 128 LEU B C 1
ATOM 2326 O O . LEU B 1 128 ? 3.307 -14.109 -0.98 1 97.69 128 LEU B O 1
ATOM 2330 N N . GLN B 1 129 ? 2.586 -12.133 -1.709 1 98.5 129 GLN B N 1
ATOM 2331 C CA . GLN B 1 129 ? 1.553 -12.711 -2.564 1 98.5 129 GLN B CA 1
ATOM 2332 C C . GLN B 1 129 ? 2.164 -13.555 -3.68 1 98.5 129 GLN B C 1
ATOM 2334 O O . GLN B 1 129 ? 1.678 -14.648 -3.977 1 98.5 129 GLN B O 1
ATOM 2339 N N . GLU B 1 130 ? 3.182 -13.055 -4.301 1 97.94 130 GLU B N 1
ATOM 2340 C CA . GLU B 1 130 ? 3.855 -13.773 -5.383 1 97.94 130 GLU B CA 1
ATOM 2341 C C . GLU B 1 130 ? 4.41 -15.109 -4.895 1 97.94 130 GLU B C 1
ATOM 2343 O O . GLU B 1 130 ? 4.164 -16.141 -5.512 1 97.94 130 GLU B O 1
ATOM 2348 N N . LYS B 1 131 ? 5.148 -15.078 -3.789 1 96.94 131 LYS B N 1
ATOM 2349 C CA . LYS B 1 131 ? 5.738 -16.297 -3.246 1 96.94 131 LYS B CA 1
ATOM 2350 C C . LYS B 1 131 ? 4.664 -17.312 -2.877 1 96.94 131 LYS B C 1
ATOM 2352 O O . LYS B 1 131 ? 4.812 -18.516 -3.141 1 96.94 131 LYS B O 1
ATOM 2357 N N . THR B 1 132 ? 3.619 -16.828 -2.287 1 97.88 132 THR B N 1
ATOM 2358 C CA . THR B 1 132 ? 2.533 -17.719 -1.893 1 97.88 132 THR B CA 1
ATOM 2359 C C . THR B 1 132 ? 1.905 -18.375 -3.115 1 97.88 132 THR B C 1
ATOM 2361 O O . THR B 1 132 ? 1.628 -19.578 -3.105 1 97.88 132 THR B O 1
ATOM 2364 N N . SER B 1 133 ? 1.673 -17.625 -4.191 1 97.5 133 SER B N 1
ATOM 2365 C CA . SER B 1 133 ? 1.079 -18.172 -5.41 1 97.5 133 SER B CA 1
ATOM 2366 C C . SER B 1 133 ? 1.984 -19.219 -6.043 1 97.5 133 SER B C 1
ATOM 2368 O O . SER B 1 133 ? 1.508 -20.25 -6.516 1 97.5 133 SER B O 1
ATOM 2370 N N . PHE B 1 134 ? 3.238 -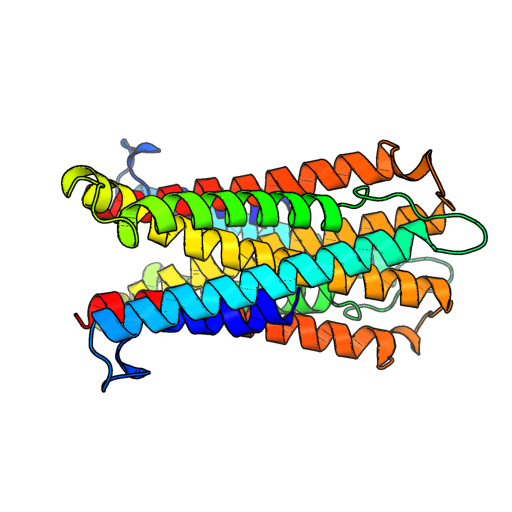18.969 -6.02 1 95.75 134 PHE B N 1
ATOM 2371 C CA . PHE B 1 134 ? 4.176 -19.938 -6.594 1 95.75 134 PHE B CA 1
ATOM 2372 C C . PHE B 1 134 ? 4.234 -21.203 -5.75 1 95.75 134 PHE B C 1
ATOM 2374 O O . PHE B 1 134 ? 4.34 -22.312 -6.293 1 95.75 134 PHE B O 1
ATOM 2381 N N . LEU B 1 135 ? 4.195 -21.047 -4.465 1 95.88 135 LEU B N 1
ATOM 2382 C CA . LEU B 1 135 ? 4.176 -22.219 -3.598 1 95.88 135 LEU B CA 1
ATOM 2383 C C . LEU B 1 135 ? 2.893 -23.016 -3.793 1 95.88 135 LEU B C 1
ATOM 2385 O O . LEU B 1 135 ? 2.926 -24.25 -3.855 1 95.88 135 LEU B O 1
ATOM 2389 N N . GLN B 1 136 ? 1.839 -22.312 -3.887 1 95.44 136 GLN B N 1
ATOM 2390 C CA . GLN B 1 136 ? 0.537 -22.938 -4.113 1 95.44 136 GLN B CA 1
ATOM 2391 C C . GLN B 1 136 ? 0.532 -23.75 -5.406 1 95.44 136 GLN B C 1
ATOM 2393 O O . GLN B 1 136 ? 0.127 -24.906 -5.414 1 95.44 136 GLN B O 1
ATOM 2398 N N . THR B 1 137 ? 0.965 -23.203 -6.457 1 94.69 137 THR B N 1
ATOM 2399 C CA . THR B 1 137 ? 0.951 -23.859 -7.758 1 94.69 137 THR B CA 1
ATOM 2400 C C . THR B 1 137 ? 2.043 -24.922 -7.832 1 94.69 137 THR B C 1
ATOM 2402 O O . THR B 1 137 ? 1.828 -26 -8.391 1 94.69 137 THR B O 1
ATOM 2405 N N . GLY B 1 138 ? 3.125 -24.594 -7.273 1 93.94 138 GLY B N 1
ATOM 2406 C CA . GLY B 1 138 ? 4.242 -25.531 -7.301 1 93.94 138 GLY B CA 1
ATOM 2407 C C . GLY B 1 138 ? 3.961 -26.812 -6.547 1 93.94 138 GLY B C 1
ATOM 2408 O O . GLY B 1 138 ? 4.387 -27.891 -6.965 1 93.94 138 GLY B O 1
ATOM 2409 N N . LYS B 1 139 ? 3.23 -26.75 -5.516 1 95.31 139 LYS B N 1
ATOM 2410 C CA . LYS B 1 139 ? 2.914 -27.922 -4.703 1 95.31 139 LYS B CA 1
ATOM 2411 C C . LYS B 1 139 ? 1.579 -28.531 -5.117 1 95.31 139 LYS B C 1
ATOM 2413 O O . LYS B 1 139 ? 1.161 -29.547 -4.562 1 95.31 139 LYS B O 1
ATOM 2418 N N . GLY B 1 140 ? 0.911 -27.844 -5.941 1 94.38 140 GLY B N 1
ATOM 2419 C CA . GLY B 1 140 ? -0.361 -28.344 -6.441 1 94.38 140 GLY B CA 1
ATOM 2420 C C . GLY B 1 140 ? -1.464 -28.297 -5.398 1 94.38 140 GLY B C 1
ATOM 2421 O O . GLY B 1 140 ? -2.291 -29.219 -5.336 1 94.38 140 GLY B O 1
ATOM 2422 N N . LEU B 1 141 ? -1.394 -27.328 -4.555 1 93.75 141 LEU B N 1
ATOM 2423 C CA . LEU B 1 141 ? -2.402 -27.219 -3.506 1 93.75 141 LEU B CA 1
ATOM 2424 C C . LEU B 1 141 ? -3.762 -26.859 -4.094 1 93.75 141 LEU B C 1
ATOM 2426 O O . LEU B 1 141 ? -3.863 -25.922 -4.895 1 93.75 141 LEU B O 1
ATOM 2430 N N . LYS B 1 142 ? -4.781 -27.625 -3.695 1 90.56 142 LYS B N 1
ATOM 2431 C CA . LYS B 1 142 ? -6.141 -27.406 -4.176 1 90.56 142 LYS B CA 1
ATOM 2432 C C . LYS B 1 142 ? -7.16 -27.656 -3.068 1 90.56 142 LYS B C 1
ATOM 2434 O O . LYS B 1 142 ? -6.84 -28.266 -2.045 1 90.56 142 LYS B O 1
ATOM 2439 N N . GLY B 1 143 ? -8.312 -27.078 -3.283 1 91.56 143 GLY B N 1
ATOM 2440 C CA . GLY B 1 143 ? -9.398 -27.297 -2.338 1 91.56 143 GLY B CA 1
ATOM 2441 C C . GLY B 1 143 ? -9.039 -26.906 -0.918 1 91.56 143 GLY B C 1
ATOM 2442 O O . GLY B 1 143 ? -8.539 -25.797 -0.683 1 91.56 143 GLY B O 1
ATOM 2443 N N . ASP B 1 144 ? -9.242 -27.844 0.015 1 91.31 144 ASP B N 1
ATOM 2444 C CA . ASP B 1 144 ? -9.07 -27.547 1.435 1 91.31 144 ASP B CA 1
ATOM 2445 C C . ASP B 1 144 ? -7.594 -27.344 1.781 1 91.31 144 ASP B C 1
ATOM 2447 O O . ASP B 1 144 ? -7.27 -26.781 2.83 1 91.31 144 ASP B O 1
ATOM 2451 N N . GLN B 1 145 ? -6.754 -27.781 0.933 1 94.5 145 GLN B N 1
ATOM 2452 C CA . GLN B 1 145 ? -5.32 -27.609 1.161 1 94.5 145 GLN B CA 1
ATOM 2453 C C . GLN B 1 145 ? -4.934 -26.125 1.115 1 94.5 145 GLN B C 1
ATOM 2455 O O . GLN B 1 145 ? -3.881 -25.75 1.63 1 94.5 145 GLN B O 1
ATOM 2460 N N . LEU B 1 146 ? -5.742 -25.375 0.51 1 95.19 146 LEU B N 1
ATOM 2461 C CA . LEU B 1 146 ? -5.484 -23.953 0.404 1 95.19 146 LEU B CA 1
ATOM 2462 C C . LEU B 1 146 ? -5.676 -23.266 1.751 1 95.19 146 LEU B C 1
ATOM 2464 O O . LEU B 1 146 ? -5.234 -22.125 1.942 1 95.19 146 LEU B O 1
ATOM 2468 N N . TYR B 1 147 ? -6.254 -23.953 2.682 1 95 147 TYR B N 1
ATOM 2469 C CA . TYR B 1 147 ? -6.41 -23.422 4.027 1 95 147 TYR B CA 1
ATOM 2470 C C . TYR B 1 147 ? -5.266 -23.859 4.93 1 95 147 TYR B C 1
ATOM 2472 O O . TYR B 1 147 ? -5.301 -23.641 6.141 1 95 147 TYR B O 1
ATOM 2480 N N . SER B 1 148 ? -4.277 -24.453 4.367 1 94.5 148 SER B N 1
ATOM 2481 C CA . SER B 1 148 ? -3.109 -24.906 5.121 1 94.5 148 SER B CA 1
ATOM 2482 C C . SER B 1 148 ? -2.252 -23.719 5.566 1 94.5 148 SER B C 1
ATOM 2484 O O . SER B 1 148 ? -2.463 -22.594 5.121 1 94.5 148 SER B O 1
ATOM 2486 N N . GLY B 1 149 ? -1.325 -23.984 6.367 1 95.62 149 GLY B N 1
ATOM 2487 C CA . GLY B 1 149 ? -0.434 -22.969 6.895 1 95.62 149 GLY B CA 1
ATOM 2488 C C . GLY B 1 149 ? 0.423 -22.312 5.828 1 95.62 149 GLY B C 1
ATOM 2489 O O . GLY B 1 149 ? 0.792 -21.141 5.953 1 95.62 149 GLY B O 1
ATOM 2490 N N . ILE B 1 150 ? 0.738 -23 4.75 1 94.81 150 ILE B N 1
ATOM 2491 C CA . ILE B 1 150 ? 1.572 -22.5 3.66 1 94.81 150 ILE B CA 1
ATOM 2492 C C . ILE B 1 150 ? 0.929 -21.25 3.047 1 94.81 150 ILE B C 1
ATOM 2494 O O . ILE B 1 150 ? 1.624 -20.297 2.68 1 94.81 150 ILE B O 1
ATOM 2498 N N . VAL B 1 151 ? -0.375 -21.25 2.969 1 96.44 151 VAL B N 1
ATOM 2499 C CA . VAL B 1 151 ? -1.091 -20.156 2.326 1 96.44 151 VAL B CA 1
ATOM 2500 C C . VAL B 1 151 ? -1.626 -19.188 3.387 1 96.44 151 VAL B C 1
ATOM 2502 O O . VAL B 1 151 ? -1.539 -17.969 3.23 1 96.44 151 VAL B O 1
ATOM 2505 N N . ARG B 1 152 ? -2.035 -19.703 4.547 1 95.94 152 ARG B N 1
ATOM 2506 C CA . ARG B 1 152 ? -2.748 -18.891 5.527 1 95.94 152 ARG B CA 1
ATOM 2507 C C . ARG B 1 152 ? -1.778 -18.078 6.375 1 95.94 152 ARG B C 1
ATOM 2509 O O . ARG B 1 152 ? -2.098 -16.953 6.793 1 95.94 152 ARG B O 1
ATOM 2516 N N . LEU B 1 153 ? -0.632 -18.594 6.66 1 97.38 153 LEU B N 1
ATOM 2517 C CA . LEU B 1 153 ? 0.327 -17.844 7.449 1 97.38 153 LEU B CA 1
ATOM 2518 C C . LEU B 1 153 ? 0.733 -16.562 6.727 1 97.38 153 LEU B C 1
ATOM 2520 O O . LEU B 1 153 ? 0.7 -15.469 7.312 1 97.38 153 LEU B O 1
ATOM 2524 N N . PRO B 1 154 ? 1.089 -16.641 5.457 1 97.81 154 PRO B N 1
ATOM 2525 C CA . PRO B 1 154 ? 1.343 -15.391 4.73 1 97.81 154 PRO B CA 1
ATOM 2526 C C . PRO B 1 154 ? 0.121 -14.477 4.684 1 97.81 154 PRO B C 1
ATOM 2528 O O . PRO B 1 154 ? 0.264 -13.25 4.668 1 97.81 154 PRO B O 1
ATOM 2531 N N . ALA B 1 155 ? -1.051 -15.055 4.68 1 98.38 155 ALA B N 1
ATOM 2532 C CA . ALA B 1 155 ? -2.27 -14.25 4.691 1 98.38 155 ALA B CA 1
ATOM 2533 C C . ALA B 1 155 ? -2.398 -13.461 5.992 1 98.38 155 ALA B C 1
ATOM 2535 O O . ALA B 1 155 ? -2.762 -12.289 5.977 1 98.38 155 ALA B O 1
ATOM 2536 N N . VAL B 1 156 ? -2.104 -14.086 7.051 1 98.06 156 VAL B N 1
ATOM 2537 C CA . VAL B 1 156 ? -2.123 -13.414 8.344 1 98.06 156 VAL B CA 1
ATOM 2538 C C . VAL B 1 156 ? -1.032 -12.344 8.391 1 98.06 156 VAL B C 1
ATOM 2540 O O . VAL B 1 156 ? -1.259 -11.234 8.875 1 98.06 156 VAL B O 1
ATOM 2543 N N . ALA B 1 157 ? 0.156 -12.703 7.867 1 97.94 157 ALA B N 1
ATOM 2544 C CA . ALA B 1 157 ? 1.262 -11.75 7.805 1 97.94 157 ALA B CA 1
ATOM 2545 C C . ALA B 1 157 ? 0.87 -10.508 7.02 1 97.94 157 ALA B C 1
ATOM 2547 O O . ALA B 1 157 ? 1.283 -9.398 7.355 1 97.94 157 ALA B O 1
ATOM 2548 N N . MET B 1 158 ? 0.061 -10.711 5.984 1 98.38 158 MET B N 1
ATOM 2549 C CA . MET B 1 158 ? -0.424 -9.602 5.16 1 98.38 158 MET B CA 1
ATOM 2550 C C . MET B 1 158 ? -1.248 -8.625 5.992 1 98.38 158 MET B C 1
ATOM 2552 O O . MET B 1 158 ? -1.059 -7.41 5.898 1 98.38 158 MET B O 1
ATOM 2556 N N . VAL B 1 159 ? -2.104 -9.125 6.797 1 98.25 159 VAL B N 1
ATOM 2557 C CA . VAL B 1 159 ? -2.955 -8.281 7.633 1 98.25 159 VAL B CA 1
ATOM 2558 C C . VAL B 1 159 ? -2.107 -7.57 8.68 1 98.25 159 VAL B C 1
ATOM 2560 O O . VAL B 1 159 ? -2.334 -6.395 8.984 1 98.25 159 VAL B O 1
ATOM 2563 N N . LEU B 1 160 ? -1.114 -8.227 9.234 1 98.12 160 LEU B N 1
ATOM 2564 C CA . LEU B 1 160 ? -0.224 -7.629 10.219 1 98.12 160 LEU B CA 1
ATOM 2565 C C . LEU B 1 160 ? 0.612 -6.52 9.586 1 98.12 160 LEU B C 1
ATOM 2567 O O . LEU B 1 160 ? 0.895 -5.508 10.234 1 98.12 160 LEU B O 1
ATOM 2571 N N . LEU B 1 161 ? 1.019 -6.762 8.383 1 98.06 161 LEU B N 1
ATOM 2572 C CA . LEU B 1 161 ? 1.753 -5.734 7.648 1 98.06 161 LEU B CA 1
ATOM 2573 C C . LEU B 1 161 ? 0.909 -4.477 7.484 1 98.06 161 LEU B C 1
ATOM 2575 O O . LEU B 1 161 ? 1.402 -3.363 7.688 1 98.06 161 LEU B O 1
ATOM 2579 N N . ALA B 1 162 ? -0.345 -4.652 7.105 1 97.81 162 ALA B N 1
ATOM 2580 C CA . ALA B 1 162 ? -1.263 -3.52 6.988 1 97.81 162 ALA B CA 1
ATOM 2581 C C . ALA B 1 162 ? -1.436 -2.811 8.328 1 97.81 162 ALA B C 1
ATOM 2583 O O . ALA B 1 162 ? -1.464 -1.579 8.383 1 97.81 162 ALA B O 1
ATOM 2584 N N . LEU B 1 163 ? -1.539 -3.598 9.367 1 97.25 163 LEU B N 1
ATOM 2585 C CA . LEU B 1 163 ? -1.688 -3.037 10.711 1 97.25 163 LEU B CA 1
ATOM 2586 C C . LEU B 1 163 ? -0.453 -2.234 11.102 1 97.25 163 LEU B C 1
ATOM 2588 O O . LEU B 1 163 ? -0.566 -1.182 11.734 1 97.25 163 LEU B O 1
ATOM 2592 N N . LEU B 1 164 ? 0.682 -2.727 10.758 1 96.75 164 LEU B N 1
ATOM 2593 C CA . LEU B 1 164 ? 1.919 -1.991 11 1 96.75 164 LEU B CA 1
ATOM 2594 C C . LEU B 1 164 ? 1.869 -0.615 10.344 1 96.75 164 LEU B C 1
ATOM 2596 O O . LEU B 1 164 ? 2.176 0.394 10.984 1 96.75 164 LEU B O 1
ATOM 2600 N N . GLY B 1 165 ? 1.489 -0.615 9.055 1 97 165 GLY B N 1
ATOM 2601 C CA . GLY B 1 165 ? 1.371 0.654 8.352 1 97 165 GLY B CA 1
ATOM 2602 C C . GLY B 1 165 ? 0.398 1.612 9.016 1 97 165 GLY B C 1
ATOM 2603 O O . GLY B 1 165 ? 0.691 2.801 9.156 1 97 165 GLY B O 1
ATOM 2604 N N . LEU B 1 166 ? -0.716 1.083 9.5 1 96.06 166 LEU B N 1
ATOM 2605 C CA . LEU B 1 166 ? -1.758 1.888 10.133 1 96.06 166 LEU B CA 1
ATOM 2606 C C . LEU B 1 166 ? -1.254 2.516 11.43 1 96.06 166 LEU B C 1
ATOM 2608 O O . LEU B 1 166 ? -1.425 3.717 11.648 1 96.06 166 LEU B O 1
ATOM 2612 N N . VAL B 1 167 ? -0.604 1.749 12.219 1 94.31 167 VAL B N 1
ATOM 2613 C CA . VAL B 1 167 ? -0.173 2.203 13.539 1 94.31 167 VAL B CA 1
ATOM 2614 C C . VAL B 1 167 ? 0.933 3.246 13.391 1 94.31 167 VAL B C 1
ATOM 2616 O O . VAL B 1 167 ? 0.896 4.293 14.039 1 94.31 167 VAL B O 1
ATOM 2619 N N . VAL B 1 168 ? 1.866 3.016 12.523 1 93.88 168 VAL B N 1
ATOM 2620 C CA . VAL B 1 168 ? 2.996 3.92 12.344 1 93.88 168 VAL B CA 1
ATOM 2621 C C . VAL B 1 168 ? 2.508 5.25 11.773 1 93.88 168 VAL B C 1
ATOM 2623 O O . VAL B 1 168 ? 2.875 6.316 12.266 1 93.88 168 VAL B O 1
ATOM 2626 N N . LEU B 1 169 ? 1.614 5.199 10.789 1 93.5 169 LEU B N 1
ATOM 2627 C CA . LEU B 1 169 ? 1.139 6.422 10.148 1 93.5 169 LEU B CA 1
ATOM 2628 C C . LEU B 1 169 ? 0.221 7.203 11.086 1 93.5 169 LEU B C 1
ATOM 2630 O O . LEU B 1 169 ? 0.205 8.438 11.055 1 93.5 169 LEU B O 1
ATOM 2634 N N . TYR B 1 170 ? -0.543 6.473 11.891 1 92.12 170 TYR B N 1
ATOM 2635 C CA . TYR B 1 170 ? -1.398 7.148 12.859 1 92.12 170 TYR B CA 1
ATOM 2636 C C . TYR B 1 170 ? -0.57 7.965 13.844 1 92.12 170 TYR B C 1
ATOM 2638 O O . TYR B 1 170 ? -0.928 9.102 14.18 1 92.12 170 TYR B O 1
ATOM 2646 N N . HIS B 1 171 ? 0.497 7.43 14.273 1 87.44 171 HIS B N 1
ATOM 2647 C CA . HIS B 1 171 ? 1.367 8.125 15.219 1 87.44 171 HIS B CA 1
ATOM 2648 C C . HIS B 1 171 ? 2.031 9.336 14.57 1 87.44 171 HIS B C 1
ATOM 2650 O O . HIS B 1 171 ? 2.373 10.297 15.25 1 87.44 171 HIS B O 1
ATOM 2656 N N . GLN B 1 172 ? 2.189 9.273 13.281 1 84.81 172 GLN B N 1
ATOM 2657 C CA . GLN B 1 172 ? 2.82 10.375 12.57 1 84.81 172 GLN B CA 1
ATOM 2658 C C . GLN B 1 172 ? 1.863 11.555 12.43 1 84.81 172 GLN B C 1
ATOM 2660 O O . GLN B 1 172 ? 2.297 12.695 12.25 1 84.81 172 GLN B O 1
ATOM 2665 N N . VAL B 1 173 ? 0.576 11.336 12.43 1 77.38 173 VAL B N 1
ATOM 2666 C CA . VAL B 1 173 ? -0.42 12.391 12.297 1 77.38 173 VAL B CA 1
ATOM 2667 C C . VAL B 1 173 ? -0.704 13.008 13.664 1 77.38 173 VAL B C 1
ATOM 2669 O O . VAL B 1 173 ? -0.82 14.234 13.789 1 77.38 173 VAL B O 1
ATOM 2672 N N . SER B 1 174 ? -0.901 12.25 14.742 1 62.16 174 SER B N 1
ATOM 2673 C CA . SER B 1 174 ? -1.285 12.688 16.078 1 62.16 174 SER B CA 1
ATOM 2674 C C . SER B 1 174 ? -0.21 13.57 16.703 1 62.16 174 SER B C 1
ATOM 2676 O O . SER B 1 174 ? -0.517 14.461 17.5 1 62.16 174 SER B O 1
ATOM 2678 N N . SER B 1 175 ? 0.981 13.375 16.438 1 55.06 175 SER B N 1
ATOM 2679 C CA . SER B 1 175 ? 2.037 14.18 17.047 1 55.06 175 SER B CA 1
ATOM 2680 C C . SER B 1 175 ? 1.989 15.625 16.547 1 55.06 175 SER B C 1
ATOM 2682 O O . SER B 1 175 ? 2.453 16.531 17.234 1 55.06 175 SER B O 1
ATOM 2684 N N . ARG B 1 176 ? 1.465 15.852 15.477 1 52 176 ARG B N 1
ATOM 2685 C CA . ARG B 1 176 ? 1.372 17.219 14.984 1 52 176 ARG B CA 1
ATOM 2686 C C . ARG B 1 176 ? 0.375 18.031 15.797 1 52 176 ARG B C 1
ATOM 2688 O O . ARG B 1 176 ? 0.544 19.234 15.969 1 52 176 ARG B O 1
ATOM 2695 N N . VAL B 1 177 ? -0.648 17.406 16.391 1 45.41 177 VAL B N 1
ATOM 2696 C CA . VAL B 1 177 ? -1.619 18.156 17.188 1 45.41 177 VAL B CA 1
ATOM 2697 C C . VAL B 1 177 ? -1.019 18.5 18.547 1 45.41 177 VAL B C 1
ATOM 2699 O O . VAL B 1 177 ? -1.403 19.5 19.172 1 45.41 177 VAL B O 1
ATOM 2702 N N . ALA B 1 178 ? -0.144 17.734 19.141 1 45.53 178 ALA B N 1
ATOM 2703 C CA . ALA B 1 178 ? 0.323 18.031 20.5 1 45.53 178 ALA B CA 1
ATOM 2704 C C . ALA B 1 178 ? 1.395 19.125 20.484 1 45.53 178 ALA B C 1
ATOM 2706 O O . ALA B 1 178 ? 1.692 19.719 21.516 1 45.53 178 ALA B O 1
ATOM 2707 N N . GLY B 1 179 ? 2.051 19.281 19.453 1 37.19 179 GLY B N 1
ATOM 2708 C CA . GLY B 1 179 ? 3.023 20.359 19.578 1 37.19 179 GLY B CA 1
ATOM 2709 C C . GLY B 1 179 ? 2.486 21.703 19.125 1 37.19 179 GLY B C 1
ATOM 2710 O O . GLY B 1 179 ? 1.494 21.766 18.391 1 37.19 179 GLY B O 1
#

Sequence (358 aa):
MVLGFGVFMAEALMSYQAPLLPWLTRQGRKTVHWVLHSLALLCIALGLLAAYKSHSLKLPVPIPNWYSPHSFLGLTTMALLAVQFVVAASAYLYPGASLAFRLALGPLHKFSGKAVWVMGLAAIATGLQEKTSFLQTGKGLKGDQLYSGIVRLPAVAMVLLALLGLVVLYHQVSSRVAGMVLGFGVFMAEALMSYQAPLLPWLTRQGRKTVHWVLHSLALLCIALGLLAAYKSHSLKLPVPIPNWYSPHSFLGLTTMALLAVQFVVAASAYLYPGASLAFRLALGPLHKFSGKAVWVMGLAAIATGLQEKTSFLQTGKGLKGDQLYSGIVRLPAVAMVLLALLGLVVLYHQVSSRVAG

Radius of gyration: 21.82 Å; Cα contacts (8 Å, |Δi|>4): 380; chains: 2; bounding box: 56×58×49 Å

Organism: Haematococcus lacustris (NCBI:txid44745)

InterPro domains:
  IPR006593 Cytochrome b561/ferric reductase, transmembrane domain [PF03188] (1-134)
  IPR006593 Cytochrome b561/ferric reductase, transmembrane domain [PS50939] (1-173)
  IPR006593 Cytochrome b561/ferric reductase, transmembrane domain [SM00665] (1-128)
  IPR043205 Cytochrome b561/Cytochrome b reductase 1-like [PTHR10106] (1-174)

Nearest PDB structures (foldseek):
  4o79-assembly1_A  TM=9.540E-01  e=6.887E-07  Arabidopsis thaliana
  5zle-assembly1_A  TM=9.412E-01  e=1.630E-05  Homo sapiens
  6z0c-assembly4_D  TM=3.875E-01  e=1.696E+00  Escherichia coli
  6z0c-assembly1_A  TM=3.345E-01  e=2.054E+00  Escherichia coli
  4o79-assembly1_A  TM=9.550E-01  e=6.242E-07  Arabidopsis thaliana

Solvent-accessible surface area (backbone atoms only — not comparable to full-atom values): 18472 Å² total; per-residue (Å²): 68,62,62,12,50,67,42,30,37,47,52,24,70,44,40,77,41,51,88,76,46,71,84,53,50,72,68,51,26,50,49,51,25,55,51,28,42,50,52,14,51,50,39,32,52,52,35,51,51,50,51,50,47,56,26,64,66,32,79,96,59,48,46,73,74,80,36,44,28,37,43,43,36,38,49,51,34,49,52,52,45,50,51,52,52,52,56,47,44,53,46,72,72,36,90,82,47,52,66,68,55,49,62,63,42,44,64,54,50,54,53,50,51,53,52,38,49,51,44,39,50,44,25,52,46,19,43,53,30,39,54,39,48,50,51,36,61,72,69,62,55,52,58,75,53,38,68,32,65,78,35,33,48,54,12,52,50,39,45,49,52,54,48,51,54,49,54,57,51,51,55,63,56,56,55,60,71,76,101,68,61,62,12,51,67,44,31,37,49,52,24,70,46,41,77,43,49,89,76,47,70,85,53,50,73,69,50,28,50,50,50,25,55,51,28,42,50,52,14,50,50,39,32,50,52,36,50,52,50,51,51,48,56,25,62,67,32,80,96,61,48,47,71,76,82,35,44,28,38,42,42,36,38,50,53,32,50,51,52,44,51,51,52,51,52,57,47,44,51,47,73,71,36,91,79,47,53,68,67,56,46,62,64,42,45,66,54,51,54,51,50,50,54,51,40,49,51,45,38,52,43,24,50,44,18,42,53,29,38,53,40,49,50,50,37,62,72,68,61,56,53,58,76,54,38,67,33,65,80,34,33,50,55,13,52,50,39,44,49,52,52,49,49,54,49,54,56,52,49,56,65,56,57,55,61,72,76,102

Secondary structure (DSSP, 8-state):
-HIIIIIIHHHHHTTT-TTT-TT--HHHHHHHHHHHHHHHHHHHHHHHHHHHHHHHT-SSSPPPSS-SHHHHHHHHHHHHHHHHHHHHHHHHTSTTS-HHHHHHHHHHHHHHHHHHHHHHHHHHHHHHHHHHHHHHHHTT--GGGGGSHHHHHHHHHHHHHHHHHHHHHHHHHHHHHH-/-HIIIIIIHHHHHHTT-TTT-TT--HHHHHHHHHHHHHHHHHHHHHHHHHHHHHHHT-SSSPPPSS-SHHHHHHHHHHHHHHHHHHHHHHHHTSTTS-HHHHHHHHHHHHHHHHHHHHHHHHHHHHHHHHHHHHHHHHTT--GGGGGSHHHHHHHHHHHHHHHHHHHHHHHHHHHHHH-

Foldseek 3Di:
DCCLLVPLLLVLLCLPQCVVCVPDDPVRSVVSNLVSNVVSLVVLVVVVVVVVCCQQVDPPDGHDPQDDPLSVLSVVLNVLSVVLSVVCCCQPVPPPHDPVVCVVCVVVSSVSSLVSSVSVLVSVLVVLVVVLVCVCVVVVQDDPSCVDCSNVVSVVVNVVSVVSSVVSVVSSVVSVVVD/DCCLLVPLLLVLLCLPQCVVPVPDDPVRSVVSNLVSNVVSLVVLVVVVVVVVCCQQVDPPDGHDPQDDPLSVLSVVLNVLSVVLSVVCCCQPVPPPHDPVVCVVCVVVSSVSSLVSSVSVLVSVLVVLVVVLVCVCVVVVQDDPSCVDCSNVVSVVVNVVSVVSSVVSVVSSVVSVVVD

pLDDT: mean 91.78, std 10.2, range [37.19, 98.69]